Protein 2I9F (pdb70)

Structure (mmCIF, N/CA/C/O backbone):
data_2I9F
#
_entry.id   2I9F
#
_cell.length_a   68.230
_cell.length_b   73.230
_cell.length_c   138.960
_cell.angle_alpha   90.00
_cell.angle_beta   90.00
_cell.angle_gamma   90.00
#
_symmetry.space_group_name_H-M   'C 2 2 21'
#
loop_
_entity.id
_entity.type
_entity.pdbx_description
1 polymer Nucleocapsid
2 non-polymer GLYCEROL
3 non-polymer 'CHLORIDE ION'
4 non-polymer 2,3-DIHYDROXY-1,4-DITHIOBUTANE
5 non-polymer 'SODIUM ION'
6 water water
#
loop_
_atom_site.group_PDB
_atom_site.id
_atom_site.type_symbol
_atom_site.label_atom_id
_atom_site.label_alt_id
_atom_site.label_comp_id
_atom_site.label_asym_id
_atom_site.label_entity_id
_atom_site.label_seq_id
_atom_site.pdbx_PDB_ins_code
_atom_site.Cartn_x
_atom_site.Cartn_y
_atom_site.Cartn_z
_atom_site.occupancy
_atom_site.B_iso_or_equiv
_atom_site.auth_seq_id
_atom_site.auth_comp_id
_atom_site.auth_asym_id
_atom_site.auth_atom_id
_atom_site.pdbx_PDB_model_num
ATOM 1 N N . HIS A 1 6 ? 48.244 41.029 2.337 1.00 39.49 6 HIS A N 1
ATOM 2 C CA . HIS A 1 6 ? 47.431 42.305 2.347 1.00 38.16 6 HIS A CA 1
ATOM 3 C C . HIS A 1 6 ? 45.908 42.029 2.360 1.00 35.46 6 HIS A C 1
ATOM 4 O O . HIS A 1 6 ? 45.129 42.552 1.542 1.00 36.01 6 HIS A O 1
ATOM 11 N N . HIS A 1 7 ? 45.495 41.258 3.354 1.00 31.78 7 HIS A N 1
ATOM 12 C CA . HIS A 1 7 ? 44.119 40.814 3.498 1.00 29.14 7 HIS A CA 1
ATOM 13 C C . HIS A 1 7 ? 43.178 41.925 3.880 1.00 27.31 7 HIS A C 1
ATOM 14 O O . HIS A 1 7 ? 43.539 42.862 4.623 1.00 27.40 7 HIS A O 1
ATOM 21 N N . HIS A 1 8 ? 41.959 41.821 3.368 1.00 24.49 8 HIS A N 1
ATOM 22 C CA . HIS A 1 8 ? 40.893 42.718 3.770 1.00 22.12 8 HIS A CA 1
ATOM 23 C C . HIS A 1 8 ? 40.656 42.679 5.296 1.00 22.04 8 HIS A C 1
ATOM 24 O O . HIS A 1 8 ? 40.717 41.598 5.921 1.00 20.30 8 HIS A O 1
ATOM 31 N N . GLU A 1 9 ? 40.380 43.848 5.881 1.00 22.45 50 GLU A N 1
ATOM 32 C CA . GLU A 1 9 ? 40.114 43.967 7.308 1.00 23.32 50 GLU A CA 1
ATOM 33 C C . GLU A 1 9 ? 38.751 44.558 7.470 1.00 22.26 50 GLU A C 1
ATOM 34 O O . GLU A 1 9 ? 38.596 45.775 7.402 1.00 21.40 50 GLU A O 1
ATOM 40 N N . PRO A 1 10 ? 37.711 43.700 7.657 1.00 21.01 51 PRO A N 1
ATOM 41 C CA . PRO A 1 10 ? 36.346 44.182 7.709 1.00 18.00 51 PRO A CA 1
ATOM 42 C C . PRO A 1 10 ? 35.984 44.818 9.034 1.00 17.97 51 PRO A C 1
ATOM 43 O O . PRO A 1 10 ? 36.557 44.495 10.070 1.00 17.59 51 PRO A O 1
ATOM 47 N N . GLY A 1 11 ? 34.962 45.651 8.999 1.00 15.14 52 GLY A N 1
ATOM 48 C CA . GLY A 1 11 ? 34.540 46.339 10.165 1.00 17.45 52 GLY A CA 1
ATOM 49 C C . GLY A 1 11 ? 33.483 45.629 10.920 1.00 17.28 52 GLY A C 1
ATOM 50 O O . GLY A 1 11 ? 32.605 46.275 11.486 1.00 21.09 52 GLY A O 1
ATOM 51 N N . ASP A 1 12 ? 33.513 44.302 10.939 1.00 17.96 53 ASP A N 1
ATOM 52 C CA . ASP A 1 12 ? 32.503 43.559 11.697 1.00 16.35 53 ASP A CA 1
ATOM 53 C C . ASP A 1 12 ? 33.146 43.216 13.047 1.00 16.88 53 ASP A C 1
ATOM 54 O O . ASP A 1 12 ? 34.088 43.900 13.485 1.00 15.91 53 ASP A O 1
ATOM 59 N N . LEU A 1 13 ? 32.679 42.178 13.725 1.00 16.19 54 LEU A N 1
ATOM 60 C CA . LEU A 1 13 ? 33.309 41.874 15.019 1.00 16.27 54 LEU A CA 1
ATOM 61 C C . LEU A 1 13 ? 34.802 41.573 14.974 1.00 15.68 54 LEU A C 1
ATOM 62 O O . LEU A 1 13 ? 35.497 41.736 15.964 1.00 15.93 54 LEU A O 1
ATOM 67 N N . ARG A 1 14 ? 35.313 41.156 13.818 1.00 14.97 55 ARG A N 1
ATOM 68 C CA . ARG A 1 14 ? 36.744 40.891 13.720 1.00 15.92 55 ARG A CA 1
ATOM 69 C C . ARG A 1 14 ? 37.556 42.165 13.941 1.00 16.77 55 ARG A C 1
ATOM 70 O O . ARG A 1 14 ? 38.718 42.088 14.347 1.00 17.49 55 ARG A O 1
ATOM 78 N N . HIS A 1 15 ? 36.921 43.310 13.689 1.00 16.68 56 HIS A N 1
ATOM 79 C CA . HIS A 1 15 ? 37.491 44.630 13.980 1.00 17.90 56 HIS A CA 1
ATOM 80 C C . HIS A 1 15 ? 37.897 44.869 15.466 1.00 20.04 56 HIS A C 1
ATOM 81 O O . HIS A 1 15 ? 38.716 45.744 15.775 1.00 20.34 56 HIS A O 1
ATOM 88 N N . ASP A 1 16 ? 37.291 44.120 16.388 1.00 20.76 57 ASP A N 1
ATOM 89 C CA . ASP A 1 16 ? 37.525 44.321 17.795 1.00 21.21 57 ASP A CA 1
ATOM 90 C C . ASP A 1 16 ? 38.476 43.267 18.364 1.00 22.10 57 ASP A C 1
ATOM 91 O O . ASP A 1 16 ? 38.710 43.267 19.566 1.00 23.31 57 ASP A O 1
ATOM 96 N N . LEU A 1 17 ? 39.003 42.350 17.541 1.00 21.94 58 LEU A N 1
ATOM 97 C CA . LEU A 1 17 ? 39.661 41.122 18.059 1.00 23.49 58 LEU A CA 1
ATOM 98 C C . LEU A 1 17 ? 41.082 41.054 17.646 1.00 23.48 58 LEU A C 1
ATOM 99 O O . LEU A 1 17 ? 41.416 41.528 16.580 1.00 24.17 58 LEU A O 1
ATOM 104 N N . ASN A 1 18 ? 41.931 40.460 18.466 1.00 23.65 59 ASN A N 1
ATOM 105 C CA . ASN A 1 18 ? 43.341 40.390 18.091 1.00 24.16 59 ASN A CA 1
ATOM 106 C C . ASN A 1 18 ? 43.664 39.179 17.210 1.00 23.43 59 ASN A C 1
ATOM 107 O O . ASN A 1 18 ? 42.776 38.381 16.920 1.00 23.13 59 ASN A O 1
ATOM 112 N N . GLN A 1 19 ? 44.911 39.020 16.782 1.00 21.58 60 GLN A N 1
ATOM 113 C CA . GLN A 1 19 ? 45.218 37.911 15.863 1.00 22.37 60 GLN A CA 1
ATOM 114 C C . GLN A 1 19 ? 44.932 36.521 16.453 1.00 21.86 60 GLN A C 1
ATOM 115 O O . GLN A 1 19 ? 44.418 35.629 15.765 1.00 22.13 60 GLN A O 1
ATOM 121 N N . GLN A 1 20 ? 45.295 36.358 17.719 1.00 20.83 61 GLN A N 1
ATOM 122 C CA . GLN A 1 20 ? 45.117 35.106 18.413 1.00 21.09 61 GLN A CA 1
ATOM 123 C C . GLN A 1 20 ? 43.651 34.796 18.543 1.00 18.69 61 GLN A C 1
ATOM 124 O O . GLN A 1 20 ? 43.248 33.661 18.363 1.00 19.55 61 GLN A O 1
ATOM 130 N N . GLU A 1 21 ? 42.855 35.809 18.881 1.00 17.52 62 GLU A N 1
ATOM 131 C CA . GLU A 1 21 ? 41.410 35.653 19.019 1.00 16.57 62 GLU A CA 1
ATOM 132 C C . GLU A 1 21 ? 40.802 35.271 17.670 1.00 15.68 62 GLU A C 1
ATOM 133 O O . GLU A 1 21 ? 40.003 34.341 17.587 1.00 14.73 62 GLU A O 1
ATOM 139 N N . ARG A 1 22 ? 41.179 35.997 16.626 1.00 14.59 63 ARG A N 1
ATOM 140 C CA . ARG A 1 22 ? 40.750 35.643 15.259 1.00 15.53 63 ARG A CA 1
ATOM 141 C C . ARG A 1 22 ? 41.120 34.230 14.879 1.00 15.07 63 ARG A C 1
ATOM 142 O O . ARG A 1 22 ? 40.250 33.543 14.400 1.00 16.39 63 ARG A O 1
ATOM 150 N N . ALA A 1 23 ? 42.403 33.818 15.047 1.00 15.12 64 ALA A N 1
ATOM 151 C CA . ALA A 1 23 ? 42.847 32.435 14.752 1.00 14.47 64 ALA A CA 1
ATOM 152 C C . ALA A 1 23 ? 41.999 31.386 15.531 1.00 14.89 64 ALA A C 1
ATOM 153 O O . ALA A 1 23 ? 41.557 30.380 14.953 1.00 14.61 64 ALA A O 1
ATOM 155 N N . THR A 1 24 ? 41.740 31.629 16.825 1.00 14.46 65 THR A N 1
ATOM 156 C CA . THR A 1 24 ? 40.853 30.720 17.637 1.00 14.29 65 THR A CA 1
ATOM 157 C C . THR A 1 24 ? 39.449 30.596 17.026 1.00 14.21 65 THR A C 1
ATOM 158 O O . THR A 1 24 ? 38.901 29.494 16.885 1.00 15.56 65 THR A O 1
ATOM 162 N N . LEU A 1 25 ? 38.840 31.723 16.708 1.00 13.23 66 LEU A N 1
ATOM 163 C CA . LEU A 1 25 ? 37.526 31.664 16.060 1.00 13.76 66 LEU A CA 1
ATOM 164 C C . LEU A 1 25 ? 37.539 30.968 14.694 1.00 13.55 66 LEU A C 1
ATOM 165 O O . LEU A 1 25 ? 36.595 30.259 14.356 1.00 13.12 66 LEU A O 1
ATOM 170 N N . SER A 1 26 ? 38.578 31.193 13.880 1.00 14.12 67 SER A N 1
ATOM 171 C CA . SER A 1 26 ? 38.654 30.502 12.583 1.00 13.76 67 SER A CA 1
ATOM 172 C C . SER A 1 26 ? 38.698 28.994 12.789 1.00 14.23 67 SER A C 1
ATOM 173 O O . SER A 1 26 ? 38.108 28.242 12.025 1.00 11.85 67 SER A O 1
ATOM 176 N N . SER A 1 27 ? 39.428 28.569 13.823 1.00 14.17 68 SER A N 1
ATOM 177 C CA . SER A 1 27 ? 39.408 27.179 14.283 1.00 16.70 68 SER A CA 1
ATOM 178 C C . SER A 1 27 ? 38.073 26.677 14.742 1.00 14.04 68 SER A C 1
ATOM 179 O O . SER A 1 27 ? 37.749 25.575 14.442 1.00 14.46 68 SER A O 1
ATOM 182 N N . ASN A 1 28 ? 37.309 27.480 15.468 1.00 13.79 69 ASN A N 1
ATOM 183 C CA . ASN A 1 28 ? 35.977 27.055 15.827 1.00 13.15 69 ASN A CA 1
ATOM 184 C C . ASN A 1 28 ? 35.143 26.793 14.544 1.00 14.11 69 ASN A C 1
ATOM 185 O O . ASN A 1 28 ? 34.549 25.721 14.401 1.00 13.88 69 ASN A O 1
ATOM 190 N N . VAL A 1 29 ? 35.151 27.770 13.620 1.00 13.31 70 VAL A N 1
ATOM 191 C CA . VAL A 1 29 ? 34.432 27.657 12.367 1.00 14.20 70 VAL A CA 1
ATOM 192 C C . VAL A 1 29 ? 34.825 26.450 11.563 1.00 14.19 70 VAL A C 1
ATOM 193 O O . VAL A 1 29 ? 33.951 25.738 11.081 1.00 16.13 70 VAL A O 1
ATOM 197 N N . GLN A 1 30 ? 36.127 26.222 11.401 1.00 14.75 71 GLN A N 1
ATOM 198 C CA . GLN A 1 30 ? 36.584 25.021 10.700 1.00 14.79 71 GLN A CA 1
ATOM 199 C C . GLN A 1 30 ? 36.087 23.707 11.351 1.00 15.72 71 GLN A C 1
ATOM 200 O O . GLN A 1 30 ? 35.587 22.783 10.672 1.00 15.54 71 GLN A O 1
ATOM 206 N N . ARG A 1 31 ? 36.232 23.610 12.672 1.00 16.28 72 ARG A N 1
ATOM 207 C CA . ARG A 1 31 ? 35.857 22.387 13.355 1.00 15.61 72 ARG A CA 1
ATOM 208 C C . ARG A 1 31 ? 34.345 22.167 13.317 1.00 14.85 72 ARG A C 1
ATOM 209 O O . ARG A 1 31 ? 33.875 20.998 13.149 1.00 13.62 72 ARG A O 1
ATOM 217 N N . PHE A 1 32 ? 33.595 23.252 13.539 1.00 14.44 73 PHE A N 1
ATOM 218 C CA . PHE A 1 32 ? 32.110 23.208 13.475 1.00 15.26 73 PHE A CA 1
ATOM 219 C C . PHE A 1 32 ? 31.669 22.688 12.116 1.00 15.04 73 PHE A C 1
ATOM 220 O O . PHE A 1 32 ? 30.697 21.954 12.027 1.00 16.92 73 PHE A O 1
ATOM 228 N N . PHE A 1 33 ? 32.351 23.086 11.050 1.00 14.79 74 PHE A N 1
ATOM 229 C CA . PHE A 1 33 ? 31.997 22.643 9.711 1.00 14.29 74 PHE A CA 1
ATOM 230 C C . PHE A 1 33 ? 32.179 21.133 9.680 1.00 15.16 74 PHE A C 1
ATOM 231 O O . PHE A 1 33 ? 31.286 20.376 9.224 1.00 13.41 74 PHE A O 1
ATOM 247 N N . ILE A 1 35 ? 32.201 18.933 12.167 1.00 17.18 76 ILE A N 1
ATOM 248 C CA . ILE A 1 35 ? 31.442 18.162 13.132 1.00 15.83 76 ILE A CA 1
ATOM 249 C C . ILE A 1 35 ? 29.933 18.263 12.925 1.00 16.95 76 I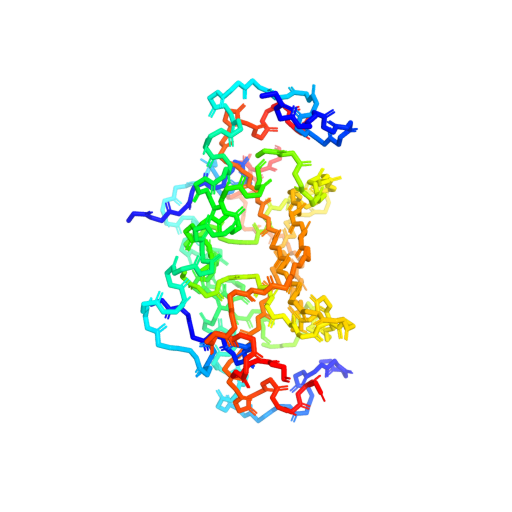LE A C 1
ATOM 250 O O . ILE A 1 35 ? 29.148 17.736 13.732 1.00 17.32 76 ILE A O 1
ATOM 255 N N . GLY A 1 36 ? 29.543 18.897 11.812 1.00 16.64 77 GLY A N 1
ATOM 256 C CA . GLY A 1 36 ? 28.155 18.932 11.321 1.00 14.94 77 GLY A CA 1
ATOM 257 C C . GLY A 1 36 ? 27.292 20.056 11.865 1.00 14.59 77 GLY A C 1
ATOM 258 O O . GLY A 1 36 ? 26.072 19.993 11.769 1.00 15.18 77 GLY A O 1
ATOM 259 N N . HIS A 1 37 ? 27.907 21.099 12.426 1.00 13.54 78 HIS A N 1
ATOM 260 C CA . HIS A 1 37 ? 27.161 22.225 13.028 1.00 14.13 78 HIS A CA 1
ATOM 261 C C . HIS A 1 37 ? 27.040 23.312 11.940 1.00 12.70 78 HIS A C 1
ATOM 262 O O . HIS A 1 37 ? 27.845 23.326 10.986 1.00 14.02 78 HIS A O 1
ATOM 269 N N . GLY A 1 38 ? 26.085 24.210 12.088 1.00 11.69 79 GLY A N 1
ATOM 270 C CA . GLY A 1 38 ? 25.849 25.291 11.132 1.00 12.42 79 GLY A CA 1
ATOM 271 C C . GLY A 1 38 ? 25.023 24.774 9.941 1.00 13.56 79 GLY A C 1
ATOM 272 O O . GLY A 1 38 ? 24.516 23.600 9.904 1.00 12.47 79 GLY A O 1
ATOM 273 N N . SER A 1 39 ? 24.914 25.610 8.934 1.00 12.85 80 SER A N 1
ATOM 274 C CA . SER A 1 39 ? 24.067 25.271 7.796 1.00 13.83 80 SER A CA 1
ATOM 275 C C . SER A 1 39 ? 24.848 25.542 6.521 1.00 14.12 80 SER A C 1
ATOM 276 O O . SER A 1 39 ? 25.347 26.660 6.361 1.00 12.27 80 SER A O 1
ATOM 279 N N . LEU A 1 40 ? 24.946 24.522 5.642 1.00 14.03 81 LEU A N 1
ATOM 280 C CA . LEU A 1 40 ? 25.621 24.667 4.334 1.00 14.46 81 LEU A CA 1
ATOM 281 C C . LEU A 1 40 ? 24.566 24.520 3.230 1.00 14.42 81 LEU A C 1
ATOM 282 O O . LEU A 1 40 ? 24.002 23.475 3.021 1.00 15.29 81 LEU A O 1
ATOM 287 N N . THR A 1 41 ? 24.257 25.629 2.590 1.00 16.43 82 THR A N 1
ATOM 288 C CA . THR A 1 41 ? 23.241 25.638 1.544 1.00 17.24 82 THR A CA 1
ATOM 289 C C . THR A 1 41 ? 23.793 26.186 0.231 1.00 18.58 82 THR A C 1
ATOM 290 O O . THR A 1 41 ? 24.830 26.870 0.184 1.00 16.11 82 THR A O 1
ATOM 294 N N . ALA A 1 42 ? 23.013 25.929 -0.823 1.00 21.08 83 ALA A N 1
ATOM 295 C CA . ALA A 1 42 ? 23.337 26.287 -2.191 1.00 24.82 83 ALA A CA 1
ATOM 296 C C . ALA A 1 42 ? 22.627 27.580 -2.437 1.00 27.62 83 ALA A C 1
ATOM 297 O O . ALA A 1 42 ? 21.404 27.632 -2.399 1.00 28.11 83 ALA A O 1
ATOM 299 N N . ASP A 1 43 ? 23.376 28.643 -2.684 1.00 30.77 84 ASP A N 1
ATOM 300 C CA . ASP A 1 43 ? 22.759 29.951 -2.552 1.00 34.04 84 ASP A CA 1
ATOM 301 C C . ASP A 1 43 ? 22.262 30.450 -3.896 1.00 34.58 84 ASP A C 1
ATOM 302 O O . ASP A 1 43 ? 21.373 29.840 -4.490 1.00 35.19 84 ASP A O 1
ATOM 307 N N . ALA A 1 44 ? 22.829 31.537 -4.394 1.00 35.74 85 ALA A N 1
ATOM 308 C CA . ALA A 1 44 ? 22.417 31.980 -5.717 1.00 36.25 85 ALA A CA 1
ATOM 309 C C . ALA A 1 44 ? 23.364 31.421 -6.779 1.00 35.81 85 ALA A C 1
ATOM 310 O O . ALA A 1 44 ? 22.931 30.632 -7.641 1.00 36.52 85 ALA A O 1
ATOM 312 N N . GLY A 1 45 ? 24.639 31.814 -6.707 1.00 34.50 86 GLY A N 1
ATOM 313 C CA . GLY A 1 45 ? 25.667 31.241 -7.582 1.00 32.70 86 GLY A CA 1
ATOM 314 C C . GLY A 1 45 ? 26.474 30.118 -6.921 1.00 31.62 86 GLY A C 1
ATOM 315 O O . GLY A 1 45 ? 27.079 29.258 -7.626 1.00 32.75 86 GLY A O 1
ATOM 316 N N . GLY A 1 46 ? 26.481 30.093 -5.587 1.00 28.39 87 GLY A N 1
ATOM 317 C CA . GLY A 1 46 ? 27.364 29.165 -4.875 1.00 25.79 87 GLY A CA 1
ATOM 318 C C . GLY A 1 46 ? 26.878 28.581 -3.559 1.00 22.75 87 GLY A C 1
ATOM 319 O O . GLY A 1 46 ? 25.743 28.157 -3.459 1.00 22.01 87 GLY A O 1
ATOM 320 N N . LEU A 1 47 ? 27.786 28.533 -2.588 1.00 19.13 88 LEU A N 1
ATOM 321 C CA . LEU A 1 47 ? 27.527 27.959 -1.301 1.00 16.87 88 LEU A CA 1
ATOM 322 C C . LEU A 1 47 ? 27.384 29.110 -0.297 1.00 15.66 88 LEU A C 1
ATOM 323 O O . LEU A 1 47 ? 27.967 30.159 -0.492 1.00 14.59 88 LEU A O 1
ATOM 328 N N . THR A 1 48 ? 26.563 28.917 0.725 1.00 13.08 89 THR A N 1
ATOM 329 C CA . THR A 1 48 ? 26.664 29.753 1.900 1.00 13.68 89 THR A CA 1
ATOM 330 C C . THR A 1 48 ? 26.783 28.852 3.083 1.00 13.42 89 THR A C 1
ATOM 331 O O . THR A 1 48 ? 26.009 27.884 3.212 1.00 12.99 89 THR A O 1
ATOM 335 N N . TYR A 1 49 ? 27.777 29.160 3.911 1.00 11.56 90 TYR A N 1
ATOM 336 C CA . TYR A 1 49 ? 27.906 28.525 5.214 1.00 11.75 90 TYR A CA 1
ATOM 337 C C . TYR A 1 49 ? 27.621 29.527 6.347 1.00 11.70 90 TYR A C 1
ATOM 338 O O . TYR A 1 49 ? 28.163 30.638 6.387 1.00 9.32 90 TYR A O 1
ATOM 347 N N . THR A 1 50 ? 26.779 29.122 7.279 1.00 11.03 91 THR A N 1
ATOM 348 C CA . THR A 1 50 ? 26.498 29.984 8.410 1.00 13.89 91 THR A CA 1
ATOM 349 C C . THR A 1 50 ? 26.529 29.163 9.693 1.00 12.92 91 THR A C 1
ATOM 350 O O . THR A 1 50 ? 26.106 27.981 9.724 1.00 9.95 91 THR A O 1
ATOM 354 N N . VAL A 1 51 ? 27.128 29.727 10.717 1.00 12.49 92 VAL A N 1
ATOM 355 C CA . VAL A 1 51 ? 27.190 28.974 11.995 1.00 12.75 92 VAL A CA 1
ATOM 356 C C . VAL A 1 51 ? 27.146 29.943 13.148 1.00 12.63 92 VAL A C 1
ATOM 357 O O . VAL A 1 51 ? 27.669 31.051 13.037 1.00 12.23 92 VAL A O 1
ATOM 361 N N . SER A 1 52 ? 26.479 29.550 14.238 1.00 12.57 93 SER A N 1
ATOM 362 C CA . SER A 1 52 ? 26.353 30.416 15.424 1.00 13.40 93 SER A CA 1
ATOM 363 C C . SER A 1 52 ? 26.947 29.687 16.625 1.00 13.55 93 SER A C 1
ATOM 364 O O . SER A 1 52 ? 26.859 28.487 16.711 1.00 13.03 93 SER A O 1
ATOM 367 N N . TRP A 1 53 ? 27.580 30.433 17.526 1.00 12.25 94 TRP A N 1
ATOM 368 C CA . TRP A 1 53 ? 28.171 29.845 18.712 1.00 10.75 94 TRP A CA 1
ATOM 369 C C . TRP A 1 53 ? 28.540 30.922 19.687 1.00 9.94 94 TRP A C 1
ATOM 370 O O . TRP A 1 53 ? 28.605 32.058 19.329 1.00 9.78 94 TRP A O 1
ATOM 381 N N . VAL A 1 54 ? 28.696 30.512 20.940 1.00 10.12 95 VAL A N 1
ATOM 382 C CA . VAL A 1 54 ? 29.277 31.292 22.013 1.00 9.53 95 VAL A CA 1
ATOM 383 C C . VAL A 1 54 ? 30.722 30.924 22.107 1.00 10.26 95 VAL A C 1
ATOM 384 O O . VAL A 1 54 ? 31.053 29.771 22.375 1.00 9.46 95 VAL A O 1
ATOM 388 N N . PRO A 1 55 ? 31.616 31.928 21.898 1.00 10.65 96 PRO A N 1
ATOM 389 C CA . PRO A 1 55 ? 33.010 31.611 21.929 1.00 11.04 96 PRO A CA 1
ATOM 390 C C . PRO A 1 55 ? 33.492 31.317 23.352 1.00 11.91 96 PRO A C 1
ATOM 391 O O . PRO A 1 55 ? 32.773 31.572 24.344 1.00 12.34 96 PRO A O 1
ATOM 395 N N . THR A 1 56 ? 34.658 30.706 23.440 1.00 12.81 97 THR A N 1
ATOM 396 C CA . THR A 1 56 ? 35.308 30.426 24.745 1.00 15.46 97 THR A CA 1
ATOM 397 C C . THR A 1 56 ? 35.409 31.688 25.639 1.00 15.79 97 THR A C 1
ATOM 398 O O . THR A 1 56 ? 35.385 32.844 25.140 1.00 14.54 97 THR A O 1
ATOM 402 N N . LYS A 1 57 ? 35.476 31.484 26.946 1.00 15.66 98 LYS A N 1
ATOM 403 C CA . LYS A 1 57 ? 35.372 32.607 27.909 1.00 16.81 98 LYS A CA 1
ATOM 404 C C . LYS A 1 57 ? 36.171 33.905 27.616 1.00 17.63 98 LYS A C 1
ATOM 405 O O . LYS A 1 57 ? 35.591 34.998 27.685 1.00 17.45 98 LYS A O 1
ATOM 411 N N . GLN A 1 58 ? 37.469 33.778 27.327 1.00 18.63 99 GLN A N 1
ATOM 412 C CA . GLN A 1 58 ? 38.388 34.924 27.091 1.00 22.01 99 GLN A CA 1
ATOM 413 C C . GLN A 1 58 ? 37.874 35.837 25.989 1.00 22.32 99 GLN A C 1
ATOM 414 O O . GLN A 1 58 ? 37.953 37.060 26.093 1.00 21.65 99 GLN A O 1
ATOM 420 N N . ILE A 1 59 ? 37.342 35.215 24.940 1.00 22.25 100 ILE A N 1
ATOM 421 C CA . ILE A 1 59 ? 36.777 35.941 23.782 1.00 23.44 100 ILE A CA 1
ATOM 422 C C . ILE A 1 59 ? 35.357 36.429 24.073 1.00 24.52 100 ILE A C 1
ATOM 423 O O . ILE A 1 59 ? 35.007 37.563 23.739 1.00 22.72 100 ILE A O 1
ATOM 428 N N . GLN A 1 60 ? 34.542 35.557 24.678 1.00 25.72 101 GLN A N 1
ATOM 429 C CA . GLN A 1 60 ? 33.235 35.954 25.174 1.00 27.57 101 GLN A CA 1
ATOM 430 C C . GLN A 1 60 ? 33.238 37.260 26.021 1.00 29.48 101 GLN A C 1
ATOM 431 O O . GLN A 1 60 ? 32.433 38.170 25.754 1.00 29.41 101 GLN A O 1
ATOM 437 N N . ARG A 1 61 ? 34.110 37.338 27.030 1.00 31.47 102 ARG A N 1
ATOM 438 C CA . ARG A 1 61 ? 34.396 38.596 27.764 1.00 34.13 102 ARG A CA 1
ATOM 439 C C . ARG A 1 61 ? 34.509 39.843 26.862 1.00 35.03 102 ARG A C 1
ATOM 440 O O . ARG A 1 61 ? 33.907 40.871 27.148 1.00 35.92 102 ARG A O 1
ATOM 448 N N . LYS A 1 62 ? 35.294 39.749 25.787 1.00 36.73 103 LYS A N 1
ATOM 449 C CA . LYS A 1 62 ? 35.433 40.831 24.784 1.00 38.74 103 LYS A CA 1
ATOM 450 C C . LYS A 1 62 ? 34.169 41.076 23.944 1.00 39.18 103 LYS A C 1
ATOM 451 O O . LYS A 1 62 ? 33.772 42.214 23.735 1.00 38.93 103 LYS A O 1
ATOM 457 N N . VAL A 1 63 ? 33.538 40.021 23.450 1.00 39.47 104 VAL A N 1
ATOM 458 C CA . VAL A 1 63 ? 32.368 40.210 22.575 1.00 40.62 104 VAL A CA 1
ATOM 459 C C . VAL A 1 63 ? 31.032 40.368 23.308 1.00 40.99 104 VAL A C 1
ATOM 460 O O . VAL A 1 63 ? 30.018 40.689 22.680 1.00 41.84 104 VAL A O 1
ATOM 464 N N . ALA A 1 64 ? 31.030 40.127 24.618 1.00 41.14 105 ALA A N 1
ATOM 465 C CA . ALA A 1 64 ? 29.838 40.309 25.453 1.00 41.25 105 ALA A CA 1
ATOM 466 C C . ALA A 1 64 ? 30.112 41.242 26.637 1.00 41.22 105 ALA A C 1
ATOM 467 O O . ALA A 1 64 ? 30.573 42.375 26.455 1.00 41.08 105 ALA A O 1
ATOM 469 N N . HIS B 1 7 ? 30.016 12.357 15.338 1.00 28.50 7 HIS B N 1
ATOM 470 C CA . HIS B 1 7 ? 29.679 13.779 14.984 1.00 28.49 7 HIS B CA 1
ATOM 471 C C . HIS B 1 7 ? 28.385 13.803 14.222 1.00 28.10 7 HIS B C 1
ATOM 472 O O . HIS B 1 7 ? 28.147 12.923 13.415 1.00 28.33 7 HIS B O 1
ATOM 479 N N . HIS B 1 8 ? 27.580 14.835 14.465 1.00 26.32 8 HIS B N 1
ATOM 480 C CA . HIS B 1 8 ? 26.328 15.056 13.766 1.00 24.94 8 HIS B CA 1
ATOM 481 C C . HIS B 1 8 ? 26.477 14.972 12.214 1.00 25.39 8 HIS B C 1
ATOM 482 O O . HIS B 1 8 ? 27.489 15.375 11.624 1.00 23.85 8 HIS B O 1
ATOM 489 N N . GLU B 1 9 ? 25.484 14.389 11.568 1.00 26.08 50 GLU B N 1
ATOM 490 C CA . GLU B 1 9 ? 25.469 14.242 10.105 1.00 27.09 50 GLU B CA 1
ATOM 491 C C . GLU B 1 9 ? 24.317 15.048 9.568 1.00 25.34 50 GLU B C 1
ATOM 492 O O . GLU B 1 9 ? 23.260 14.478 9.339 1.00 25.59 50 GLU B O 1
ATOM 498 N N . PRO B 1 10 ? 24.509 16.377 9.338 1.00 22.83 51 PRO B N 1
ATOM 499 C CA . PRO B 1 10 ? 23.412 17.167 8.841 1.00 22.40 51 PRO B CA 1
ATOM 500 C C . PRO B 1 10 ? 22.963 16.823 7.409 1.00 21.45 51 PRO B C 1
ATOM 501 O O . PRO B 1 10 ? 23.766 16.517 6.543 1.00 22.48 51 PRO B O 1
ATOM 505 N N . GLY B 1 11 ? 21.690 16.999 7.167 1.00 22.19 52 GLY B N 1
ATOM 506 C CA . GLY B 1 11 ? 21.070 16.752 5.851 1.00 23.93 52 GLY B CA 1
ATOM 507 C C . GLY B 1 11 ? 21.180 17.945 4.947 1.00 23.99 52 GLY B C 1
ATOM 508 O O . GLY B 1 11 ? 20.233 18.273 4.221 1.00 26.12 52 GLY B O 1
ATOM 509 N N . ASP B 1 12 ? 22.309 18.649 5.015 1.00 23.41 53 ASP B N 1
ATOM 510 C CA . ASP B 1 12 ? 22.504 19.756 4.078 1.00 22.01 53 ASP B CA 1
ATOM 511 C C . ASP B 1 12 ? 23.506 19.325 3.011 1.00 22.41 53 ASP B C 1
ATOM 512 O O . ASP B 1 12 ? 23.739 18.101 2.800 1.00 21.36 53 ASP B O 1
ATOM 517 N N . LEU B 1 13 ? 24.137 20.296 2.348 1.00 22.01 54 LEU B N 1
ATOM 518 C CA . LEU B 1 13 ? 25.015 19.946 1.256 1.00 22.59 54 LEU B CA 1
ATOM 519 C C . LEU B 1 13 ? 26.200 19.065 1.692 1.00 22.27 54 LEU B C 1
ATOM 520 O O . LEU B 1 13 ? 26.766 18.358 0.847 1.00 23.30 54 LEU B O 1
ATOM 525 N N . ARG B 1 14 ? 26.580 19.079 2.977 1.00 20.46 55 ARG B N 1
ATOM 526 C CA . ARG B 1 14 ? 27.632 18.161 3.411 1.00 20.25 55 ARG B CA 1
ATOM 527 C C . ARG B 1 14 ? 27.241 16.676 3.278 1.00 21.39 55 ARG B C 1
ATOM 528 O O . ARG B 1 14 ? 28.101 15.837 3.133 1.00 21.50 55 ARG B O 1
ATOM 536 N N . HIS B 1 15 ? 25.962 16.358 3.410 1.00 22.97 56 HIS B N 1
ATOM 537 C CA . HIS B 1 15 ? 25.460 14.978 3.191 1.00 23.78 56 HIS B CA 1
ATOM 538 C C . HIS B 1 15 ? 25.883 14.352 1.822 1.00 25.63 56 HIS B C 1
ATOM 539 O O . HIS B 1 15 ? 25.947 13.134 1.672 1.00 26.80 56 HIS B O 1
ATOM 546 N N . ASP B 1 16 ? 26.160 15.178 0.818 1.00 26.96 57 ASP B N 1
ATOM 547 C CA . ASP B 1 16 ? 26.509 14.679 -0.520 1.00 27.82 57 ASP B CA 1
ATOM 548 C C . ASP B 1 16 ? 28.016 14.681 -0.809 1.00 27.15 57 ASP B C 1
ATOM 549 O O . ASP B 1 16 ? 28.440 14.294 -1.896 1.00 26.75 57 ASP B O 1
ATOM 554 N N . LEU B 1 17 ? 28.818 15.075 0.182 1.00 25.71 58 LEU B N 1
ATOM 555 C CA . LEU B 1 17 ? 30.245 15.241 0.008 1.00 25.48 58 LEU B CA 1
ATOM 556 C C . LEU B 1 17 ? 31.014 14.247 0.819 1.00 26.40 58 LEU B C 1
ATOM 557 O O . LEU B 1 17 ? 30.586 13.878 1.921 1.00 27.34 58 LEU B O 1
ATOM 562 N N . ASN B 1 18 ? 32.127 13.765 0.254 1.00 26.53 59 ASN B N 1
ATOM 563 C CA . ASN B 1 18 ? 33.021 12.869 0.978 1.00 25.70 59 ASN B CA 1
ATOM 564 C C . ASN B 1 18 ? 33.931 13.673 1.916 1.00 24.94 59 ASN B C 1
ATOM 565 O O . ASN B 1 18 ? 33.893 14.895 1.920 1.00 23.81 59 ASN B O 1
ATOM 570 N N . GLN B 1 19 ? 34.705 12.973 2.739 1.00 24.54 60 GLN B N 1
ATOM 571 C CA . GLN B 1 19 ? 35.527 13.566 3.787 1.00 25.30 60 GLN B CA 1
ATOM 572 C C . GLN B 1 19 ? 36.529 14.552 3.252 1.00 24.78 60 GLN B C 1
ATOM 573 O O . GLN B 1 19 ? 36.785 15.579 3.878 1.00 24.33 60 GLN B O 1
ATOM 579 N N . GLN B 1 20 ? 37.129 14.211 2.115 1.00 24.10 61 GLN B N 1
ATOM 580 C CA . GLN B 1 20 ? 38.124 15.057 1.471 1.00 23.79 61 GLN B CA 1
ATOM 581 C C . GLN B 1 20 ? 37.461 16.376 1.036 1.00 22.59 61 GLN B C 1
ATOM 582 O O . GLN B 1 20 ? 37.975 17.478 1.286 1.00 22.53 61 GLN B O 1
ATOM 588 N N . GLU B 1 21 ? 36.302 16.244 0.397 1.00 21.11 62 GLU B N 1
ATOM 589 C CA . GLU B 1 21 ? 35.506 17.379 -0.055 1.00 19.21 62 GLU B CA 1
ATOM 590 C C . GLU B 1 21 ? 35.006 18.264 1.104 1.00 19.21 62 GLU B C 1
ATOM 591 O O . GLU B 1 21 ? 35.186 19.485 1.080 1.00 18.97 62 GLU B O 1
ATOM 597 N N . ARG B 1 22 ? 34.356 17.660 2.086 1.00 18.39 63 ARG B N 1
ATOM 598 C CA . ARG B 1 22 ? 34.058 18.356 3.338 1.00 18.92 63 ARG B CA 1
ATOM 599 C C . ARG B 1 22 ? 35.331 19.015 3.962 1.00 18.84 63 ARG B C 1
ATOM 600 O O . ARG B 1 22 ? 35.290 20.186 4.345 1.00 17.57 63 ARG B O 1
ATOM 608 N N . ALA B 1 23 ? 36.461 18.300 4.022 1.00 18.64 64 ALA B N 1
ATOM 609 C CA . ALA B 1 23 ? 37.697 18.926 4.544 1.00 18.83 64 ALA B CA 1
ATOM 610 C C . ALA B 1 23 ? 38.230 20.142 3.677 1.00 18.07 64 ALA B C 1
ATOM 611 O O . ALA B 1 23 ? 38.668 21.174 4.219 1.00 18.87 64 ALA B O 1
ATOM 613 N N . THR B 1 24 ? 38.213 20.008 2.359 1.00 16.55 65 THR B N 1
ATOM 614 C CA . THR B 1 24 ? 38.436 21.163 1.451 1.00 16.52 65 THR B CA 1
ATOM 615 C C . THR B 1 24 ? 37.521 22.368 1.806 1.00 15.59 65 THR B C 1
ATOM 616 O O . THR B 1 24 ? 38.008 23.484 2.010 1.00 16.00 65 THR B O 1
ATOM 620 N N . LEU B 1 25 ? 36.216 22.132 1.887 1.00 14.21 66 LEU B N 1
ATOM 621 C CA . LEU B 1 25 ? 35.297 23.222 2.312 1.00 14.88 66 LEU B CA 1
ATOM 622 C C . LEU B 1 25 ? 35.509 23.798 3.713 1.00 13.67 66 LEU B C 1
ATOM 623 O O . LEU B 1 25 ? 35.373 25.009 3.893 1.00 14.62 66 LEU B O 1
ATOM 628 N N . SER B 1 26 ? 35.788 22.945 4.709 1.00 14.14 67 SER B N 1
ATOM 629 C CA . SER B 1 26 ? 36.163 23.437 6.060 1.00 14.51 67 SER B CA 1
ATOM 630 C C . SER B 1 26 ? 37.355 24.387 6.024 1.00 14.15 67 SER B C 1
ATOM 631 O O . SER B 1 26 ? 37.398 25.421 6.686 1.00 14.99 67 SER B O 1
ATOM 634 N N . SER B 1 27 ? 38.317 24.063 5.176 1.00 15.42 68 SER B N 1
ATOM 635 C CA . SER B 1 27 ? 39.511 24.858 4.987 1.00 15.52 68 SER B CA 1
ATOM 636 C C . SER B 1 27 ? 39.234 26.183 4.300 1.00 14.80 68 SER B C 1
ATOM 637 O O . SER B 1 27 ? 39.835 27.218 4.669 1.00 14.09 68 SER B O 1
ATOM 640 N N . ASN B 1 28 ? 38.329 26.147 3.311 1.00 13.33 69 ASN B N 1
ATOM 641 C CA . ASN B 1 28 ? 37.872 27.343 2.601 1.00 13.44 69 ASN B CA 1
ATOM 642 C C . ASN B 1 28 ? 37.302 28.302 3.659 1.00 13.32 69 ASN B C 1
ATOM 643 O O . ASN B 1 28 ? 37.706 29.453 3.736 1.00 14.58 69 ASN B O 1
ATOM 648 N N . VAL B 1 29 ? 36.398 27.813 4.493 1.00 10.97 70 VAL B N 1
ATOM 649 C CA . VAL B 1 29 ? 35.708 28.649 5.497 1.00 11.94 70 VAL B CA 1
ATOM 650 C C . VAL B 1 29 ? 36.734 29.248 6.472 1.00 11.78 70 VAL B C 1
ATOM 651 O O . VAL B 1 29 ? 36.595 30.381 6.925 1.00 10.54 70 VAL B O 1
ATOM 655 N N . GLN B 1 30 ? 37.752 28.462 6.833 1.00 10.26 71 GLN B N 1
ATOM 656 C CA . GLN B 1 30 ? 38.686 28.864 7.885 1.00 11.04 71 GLN B CA 1
ATOM 657 C C . GLN B 1 30 ? 39.568 29.980 7.305 1.00 11.68 71 GLN B C 1
ATOM 658 O O . GLN B 1 30 ? 39.908 30.949 7.994 1.00 12.60 71 GLN B O 1
ATOM 664 N N . ARG B 1 31 ? 39.936 29.795 6.051 1.00 10.81 72 ARG B N 1
ATOM 665 C CA . ARG B 1 31 ? 40.750 30.747 5.352 1.00 12.86 72 ARG B CA 1
ATOM 666 C C . ARG B 1 31 ? 39.977 32.045 5.155 1.00 11.51 72 ARG B C 1
ATOM 667 O O . ARG B 1 31 ? 40.493 33.123 5.450 1.00 12.71 72 ARG B O 1
ATOM 675 N N . PHE B 1 32 ? 38.753 31.939 4.645 1.00 11.57 73 PHE B N 1
ATOM 676 C CA . PHE B 1 32 ? 37.910 33.134 4.458 1.00 10.90 73 PHE B CA 1
ATOM 677 C C . PHE B 1 32 ? 37.773 33.919 5.743 1.00 11.27 73 PHE B C 1
ATOM 678 O O . PHE B 1 32 ? 37.770 35.137 5.742 1.00 10.12 73 PHE B O 1
ATOM 686 N N . PHE B 1 33 ? 37.584 33.209 6.837 1.00 11.27 74 PHE B N 1
ATOM 687 C CA . PHE B 1 33 ? 37.464 33.908 8.102 1.00 12.59 74 PHE B CA 1
ATOM 688 C C . PHE B 1 33 ? 38.741 34.687 8.368 1.00 12.69 74 PHE B C 1
ATOM 689 O O . PHE B 1 33 ? 38.649 35.830 8.801 1.00 10.97 74 PHE B O 1
ATOM 705 N N . I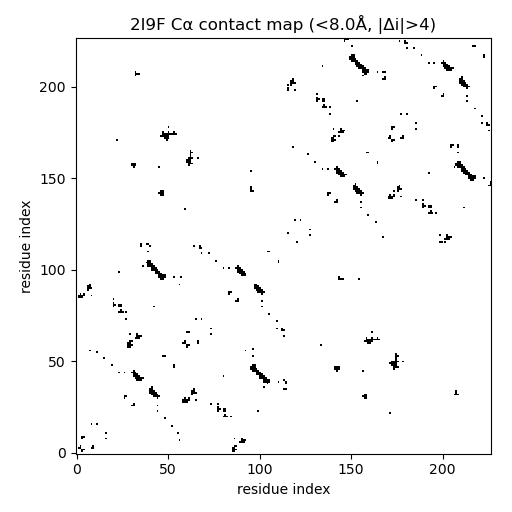LE B 1 35 ? 41.023 35.900 6.261 1.00 13.97 76 ILE B N 1
ATOM 706 C CA . ILE B 1 35 ? 41.400 36.926 5.273 1.00 12.78 76 ILE B CA 1
ATOM 707 C C . ILE B 1 35 ? 40.291 37.938 5.140 1.00 13.22 76 ILE B C 1
ATOM 708 O O . ILE B 1 35 ? 40.252 38.725 4.204 1.00 14.07 76 ILE B O 1
ATOM 713 N N . GLY B 1 36 ? 39.341 37.919 6.067 1.00 13.06 77 GLY B N 1
ATOM 714 C CA . GLY B 1 36 ? 38.450 39.096 6.135 1.00 10.14 77 GLY B CA 1
ATOM 715 C C . GLY B 1 36 ? 37.148 38.978 5.358 1.00 10.30 77 GLY B C 1
ATOM 716 O O . GLY B 1 36 ? 36.361 39.932 5.327 1.00 9.18 77 GLY B O 1
ATOM 717 N N . HIS B 1 37 ? 36.880 37.792 4.809 1.00 8.90 78 HIS B N 1
ATOM 718 C CA . HIS B 1 37 ? 35.642 37.522 4.056 1.00 10.52 78 HIS B CA 1
ATOM 719 C C . HIS B 1 37 ? 34.465 37.074 4.951 1.00 11.34 78 HIS B C 1
ATOM 720 O O . HIS B 1 37 ? 34.652 36.647 6.095 1.00 10.03 78 HIS B O 1
ATOM 733 N N . GLY B 1 38 ? 33.250 37.283 4.434 1.00 11.10 79 GLY B N 1
ATOM 734 C CA . GLY B 1 38 ? 32.045 36.941 5.149 1.00 11.78 79 GLY B CA 1
ATOM 735 C C . GLY B 1 38 ? 31.728 37.935 6.233 1.00 12.28 79 GLY B C 1
ATOM 736 O O . GLY B 1 38 ? 32.317 39.047 6.318 1.00 13.11 79 GLY B O 1
ATOM 737 N N . SER B 1 39 ? 30.812 37.545 7.077 1.00 12.28 80 SER B N 1
ATOM 738 C CA . SER B 1 39 ? 30.345 38.456 8.105 1.00 12.75 80 SER B CA 1
ATOM 739 C C . SER B 1 39 ? 30.327 37.770 9.460 1.00 13.05 80 SER B C 1
ATOM 740 O O . SER B 1 39 ? 29.675 36.747 9.638 1.00 13.41 80 SER B O 1
ATOM 743 N N . LEU B 1 40 ? 31.045 38.340 10.426 1.00 13.79 81 LEU B N 1
ATOM 744 C CA . LEU B 1 40 ? 31.013 37.863 11.817 1.00 14.47 81 LEU B CA 1
ATOM 745 C C . LEU B 1 40 ? 30.274 38.908 12.633 1.00 14.73 81 LEU B C 1
ATOM 746 O O . LEU B 1 40 ? 30.724 40.085 12.743 1.00 12.76 81 LEU B O 1
ATOM 751 N N . THR B 1 41 ? 29.145 38.498 13.192 1.00 14.72 82 THR B N 1
ATOM 752 C CA . THR B 1 41 ? 28.299 39.460 13.943 1.00 16.54 82 THR B CA 1
ATOM 753 C C . THR B 1 41 ? 28.020 38.856 15.322 1.00 17.54 82 THR B C 1
ATOM 754 O O . THR B 1 41 ? 28.231 37.674 15.550 1.00 15.08 82 THR B O 1
ATOM 758 N N . ALA B 1 42 ? 27.605 39.693 16.252 1.00 20.17 83 ALA B N 1
ATOM 759 C CA . ALA B 1 42 ? 27.266 39.191 17.562 1.00 23.57 83 ALA B CA 1
ATOM 760 C C . ALA B 1 42 ? 25.879 39.621 17.971 1.00 26.30 83 ALA B C 1
ATOM 761 O O . ALA B 1 42 ? 25.452 40.749 17.693 1.00 27.06 83 ALA B O 1
ATOM 763 N N . ASP B 1 43 ? 25.181 38.739 18.669 1.00 28.59 84 ASP B 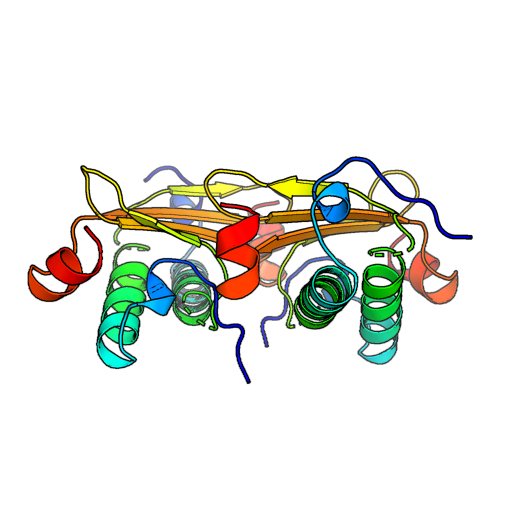N 1
ATOM 764 C CA . ASP B 1 43 ? 23.921 39.137 19.308 1.00 31.18 84 ASP B CA 1
ATOM 765 C C . ASP B 1 43 ? 23.856 38.757 20.819 1.00 31.15 84 ASP B C 1
ATOM 766 O O . ASP B 1 43 ? 24.886 38.418 21.449 1.00 30.71 84 ASP B O 1
ATOM 771 N N . ALA B 1 44 ? 22.646 38.830 21.385 1.00 31.40 85 ALA B N 1
ATOM 772 C CA . ALA B 1 44 ? 22.358 38.291 22.704 1.00 31.60 85 ALA B CA 1
ATOM 773 C C . ALA B 1 44 ? 22.919 36.865 22.802 1.00 32.08 85 ALA B C 1
ATOM 774 O O . ALA B 1 44 ? 23.735 36.575 23.698 1.00 32.40 85 ALA B O 1
ATOM 776 N N . GLY B 1 45 ? 22.533 36.005 21.850 1.00 31.63 86 GLY B N 1
ATOM 777 C CA . GLY B 1 45 ? 22.981 34.607 21.833 1.00 30.91 86 GLY B CA 1
ATOM 778 C C . GLY B 1 45 ? 24.500 34.444 21.921 1.00 30.35 86 GLY B C 1
ATOM 779 O O . GLY B 1 45 ? 25.004 33.841 22.909 1.00 33.04 86 GLY B O 1
ATOM 780 N N . GLY B 1 46 ? 25.227 34.974 20.922 1.00 27.39 87 GLY B N 1
ATOM 781 C CA . GLY B 1 46 ? 26.690 34.836 20.797 1.00 22.60 87 GLY B CA 1
ATOM 782 C C . GLY B 1 46 ? 27.113 35.352 19.415 1.00 20.31 87 GLY B C 1
ATOM 783 O O . GLY B 1 46 ? 26.672 36.420 18.988 1.00 20.25 87 GLY B O 1
ATOM 784 N N . LEU B 1 47 ? 27.941 34.599 18.700 1.00 16.93 88 LEU B N 1
ATOM 785 C CA . LEU B 1 47 ? 28.467 35.035 17.391 1.00 14.84 88 LEU B CA 1
ATOM 786 C C . LEU B 1 47 ? 27.751 34.276 16.272 1.00 13.43 88 LEU B C 1
ATOM 787 O O . LEU B 1 47 ? 27.236 33.208 16.485 1.00 10.80 88 LEU B O 1
ATOM 792 N N . THR B 1 48 ? 27.763 34.831 15.075 1.00 12.32 89 THR B N 1
ATOM 793 C CA . THR B 1 48 ? 27.314 34.104 13.901 1.00 10.61 89 THR B CA 1
ATOM 794 C C . THR B 1 48 ? 28.313 34.443 12.831 1.00 10.79 89 THR B C 1
ATOM 795 O O . THR B 1 48 ? 28.599 35.609 12.659 1.00 11.13 89 THR B O 1
ATOM 799 N N . TYR B 1 49 ? 28.857 33.448 12.136 1.00 9.56 90 TYR B N 1
ATOM 800 C CA . TYR B 1 49 ? 29.718 33.729 11.024 1.00 8.49 90 TYR B CA 1
ATOM 801 C C . TYR B 1 49 ? 28.975 33.234 9.799 1.00 9.01 90 TYR B C 1
ATOM 802 O O . TYR B 1 49 ? 28.426 32.170 9.824 1.00 5.40 90 TYR B O 1
ATOM 811 N N . THR B 1 50 ? 28.957 34.032 8.743 1.00 8.76 91 THR B N 1
ATOM 812 C CA . THR B 1 50 ? 28.331 33.630 7.479 1.00 10.59 91 THR B CA 1
ATOM 813 C C . THR B 1 50 ? 29.236 34.024 6.342 1.00 10.23 91 THR B C 1
ATOM 814 O O . THR B 1 50 ? 29.793 35.123 6.317 1.00 9.14 91 THR B O 1
ATOM 818 N N . VAL B 1 51 ? 29.414 33.113 5.404 1.00 9.73 92 VAL B N 1
ATOM 819 C CA . VAL B 1 51 ? 30.244 33.444 4.230 1.00 10.68 92 VAL B CA 1
ATOM 820 C C . VAL B 1 51 ? 29.684 32.718 3.016 1.00 10.72 92 VAL B C 1
ATOM 821 O O . VAL B 1 51 ? 29.182 31.632 3.151 1.00 8.68 92 VAL B O 1
ATOM 825 N N . SER B 1 52 ? 29.764 33.340 1.835 1.00 10.58 93 SER B N 1
ATOM 826 C CA . SER B 1 52 ? 29.322 32.687 0.611 1.00 9.87 93 SER B CA 1
ATOM 827 C C . SER B 1 52 ? 30.484 32.648 -0.376 1.00 10.73 93 SER B C 1
ATOM 828 O O . SER B 1 52 ? 31.344 33.517 -0.370 1.00 11.50 93 SER B O 1
ATOM 831 N N . TRP B 1 53 ? 30.494 31.639 -1.225 1.00 9.76 94 TRP B N 1
ATOM 832 C CA . TRP B 1 53 ? 31.569 31.446 -2.182 1.00 9.67 94 TRP B CA 1
ATOM 833 C C . TRP B 1 53 ? 31.194 30.389 -3.169 1.00 10.95 94 TRP B C 1
ATOM 834 O O . TRP B 1 53 ? 30.282 29.584 -2.909 1.00 12.21 94 TRP B O 1
ATOM 845 N N . VAL B 1 54 ? 31.921 30.375 -4.291 1.00 10.92 95 VAL B N 1
ATOM 846 C CA . VAL B 1 54 ? 31.815 29.292 -5.264 1.00 9.73 95 VAL B CA 1
ATOM 847 C C . VAL B 1 54 ? 33.016 28.377 -4.983 1.00 9.59 95 VAL B C 1
ATOM 848 O O . VAL B 1 54 ? 34.189 28.826 -5.078 1.00 8.39 95 VAL B O 1
ATOM 852 N N . PRO B 1 55 ? 32.737 27.080 -4.652 1.00 10.18 96 PRO B N 1
ATOM 853 C CA . PRO B 1 55 ? 33.844 26.213 -4.337 1.00 11.04 96 PRO B CA 1
ATOM 854 C C . PRO B 1 55 ? 34.561 25.722 -5.626 1.00 12.43 96 PRO B C 1
ATOM 855 O O . PRO B 1 55 ? 34.078 25.940 -6.742 1.00 12.39 96 PRO B O 1
ATOM 859 N N . THR B 1 56 ? 35.649 24.957 -5.457 1.00 14.78 97 THR B N 1
ATOM 860 C CA . THR B 1 56 ? 36.362 24.394 -6.601 1.00 15.95 97 THR B CA 1
ATOM 861 C C . THR B 1 56 ? 35.395 23.616 -7.509 1.00 15.70 97 THR B C 1
ATOM 862 O O . THR B 1 56 ? 34.409 23.102 -7.011 1.00 14.96 97 THR B O 1
ATOM 866 N N . LYS B 1 57 ? 35.698 23.514 -8.818 1.00 14.28 98 LYS B N 1
ATOM 867 C CA . LYS B 1 57 ? 34.737 22.914 -9.790 1.00 13.91 98 LYS B CA 1
ATOM 868 C C . LYS B 1 57 ? 34.258 21.505 -9.375 1.00 14.43 98 LYS B C 1
ATOM 869 O O . LYS B 1 57 ? 33.081 21.137 -9.486 1.00 14.65 98 LYS B O 1
ATOM 875 N N . GLN B 1 58 ? 35.172 20.726 -8.860 1.00 14.88 99 GLN B N 1
ATOM 876 C CA . GLN B 1 58 ? 34.841 19.352 -8.523 1.00 16.60 99 GLN B CA 1
ATOM 877 C C . GLN B 1 58 ? 33.671 19.392 -7.532 1.00 17.63 99 GLN B C 1
ATOM 878 O O . GLN B 1 58 ? 32.713 18.612 -7.616 1.00 17.67 99 GLN B O 1
ATOM 884 N N . ILE B 1 59 ? 33.729 20.326 -6.595 1.00 17.39 100 ILE B N 1
ATOM 885 C CA . ILE B 1 59 ? 32.673 20.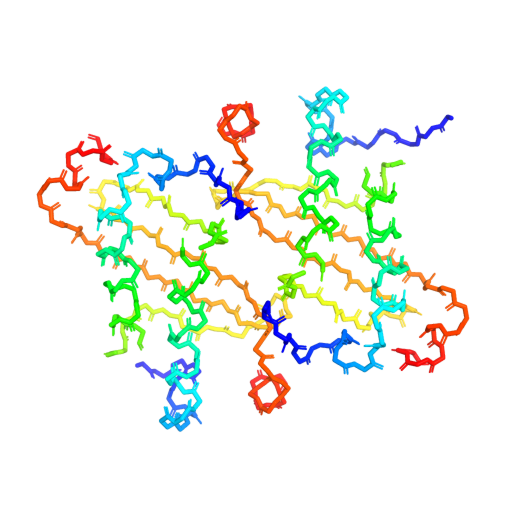398 -5.592 1.00 17.28 100 ILE B CA 1
ATOM 886 C C . ILE B 1 59 ? 31.481 21.136 -6.133 1.00 18.57 100 ILE B C 1
ATOM 887 O O . ILE B 1 59 ? 30.333 20.762 -5.863 1.00 19.28 100 ILE B O 1
ATOM 892 N N . GLN B 1 60 ? 31.747 22.192 -6.894 1.00 20.25 101 GLN B N 1
ATOM 893 C CA . GLN B 1 60 ? 30.678 23.004 -7.504 1.00 21.36 101 GLN B CA 1
ATOM 894 C C . GLN B 1 60 ? 29.706 22.155 -8.354 1.00 23.59 101 GLN B C 1
ATOM 895 O O . GLN B 1 60 ? 28.485 22.315 -8.273 1.00 23.13 101 GLN B O 1
ATOM 901 N N . ARG B 1 61 ? 30.247 21.197 -9.113 1.00 25.58 102 ARG B N 1
ATOM 902 C CA . ARG B 1 61 ? 29.433 20.291 -9.904 1.00 27.49 102 ARG B CA 1
ATOM 903 C C . ARG B 1 61 ? 28.506 19.443 -9.066 1.00 28.91 102 ARG B C 1
ATOM 904 O O . ARG B 1 61 ? 27.407 19.155 -9.493 1.00 30.05 102 ARG B O 1
ATOM 912 N N . LYS B 1 62 ? 28.976 19.030 -7.893 1.00 30.22 103 LYS B N 1
ATOM 913 C CA . LYS B 1 62 ? 28.219 18.239 -6.956 1.00 31.48 103 LYS B CA 1
ATOM 914 C C . LYS B 1 62 ? 27.149 19.033 -6.162 1.00 32.38 103 LYS B C 1
ATOM 915 O O . LYS B 1 62 ? 26.090 18.510 -5.878 1.00 33.22 103 LYS B O 1
ATOM 921 N N . VAL B 1 63 ? 27.418 20.293 -5.837 1.00 33.21 104 VAL B N 1
ATOM 922 C CA . VAL B 1 63 ? 26.520 21.080 -4.988 1.00 34.34 104 VAL B CA 1
ATOM 923 C C . VAL B 1 63 ? 25.754 22.146 -5.762 1.00 35.24 104 VAL B C 1
ATOM 924 O O . VAL B 1 63 ? 24.835 22.742 -5.218 1.00 36.04 104 VAL B O 1
ATOM 928 N N . ALA B 1 64 ? 26.166 22.394 -7.016 1.00 37.00 105 ALA B N 1
ATOM 929 C CA . ALA B 1 64 ? 25.478 23.326 -7.943 1.00 36.98 105 ALA B CA 1
ATOM 930 C C . ALA B 1 64 ? 25.072 22.633 -9.233 1.00 37.42 105 ALA B C 1
ATOM 931 O O . ALA B 1 64 ? 25.264 23.186 -10.324 1.00 38.02 105 ALA B O 1
ATOM 933 N N . PRO C 1 10 ? 3.010 21.831 21.125 1.00 35.68 51 PRO C N 1
ATOM 934 C CA . PRO C 1 10 ? 2.616 23.010 20.363 1.00 35.67 51 PRO C CA 1
ATOM 935 C C . PRO C 1 10 ? 2.294 22.680 18.925 1.00 35.14 51 PRO C C 1
ATOM 936 O O . PRO C 1 10 ? 2.568 21.568 18.466 1.00 35.64 51 PRO C O 1
ATOM 940 N N . GLY C 1 11 ? 1.728 23.665 18.226 1.00 35.13 52 GLY C N 1
ATOM 941 C CA . GLY C 1 11 ? 1.592 23.633 16.773 1.00 34.05 52 GLY C CA 1
ATOM 942 C C . GLY C 1 11 ? 2.836 24.178 16.077 1.00 33.54 52 GLY C C 1
ATOM 943 O O . GLY C 1 11 ? 2.737 24.865 15.049 1.00 33.63 52 GLY C O 1
ATOM 944 N N . ASP C 1 12 ? 4.009 23.887 16.649 1.00 32.27 53 ASP C N 1
ATOM 945 C CA . ASP C 1 12 ? 5.268 24.122 15.953 1.00 30.88 53 ASP C CA 1
ATOM 946 C C . ASP C 1 12 ? 5.652 22.845 15.186 1.00 30.25 53 ASP C C 1
ATOM 947 O O . ASP C 1 12 ? 4.782 22.025 14.961 1.00 28.83 53 ASP C O 1
ATOM 952 N N . LEU C 1 13 ? 6.918 22.684 14.782 1.00 29.43 54 LEU C N 1
ATOM 953 C CA . LEU C 1 13 ? 7.318 21.555 13.911 1.00 28.94 54 LEU C CA 1
ATOM 954 C C . LEU C 1 13 ? 7.148 20.162 14.504 1.00 28.54 54 LEU C C 1
ATOM 955 O O . LEU C 1 13 ? 7.045 19.180 13.767 1.00 27.86 54 LEU C O 1
ATOM 960 N N . ARG C 1 14 ? 7.115 20.070 15.826 1.00 27.82 55 ARG C N 1
ATOM 961 C CA . ARG C 1 14 ? 6.985 18.760 16.503 1.00 28.03 55 ARG C CA 1
ATOM 962 C C . ARG C 1 14 ? 5.613 18.124 16.351 1.00 28.10 55 ARG C C 1
ATOM 963 O O . ARG C 1 14 ? 5.479 16.913 16.430 1.00 28.16 55 ARG C O 1
ATOM 971 N N . HIS C 1 15 ? 4.613 18.977 16.165 1.00 28.56 56 HIS C N 1
ATOM 972 C CA . HIS C 1 15 ? 3.232 18.619 15.835 1.00 29.43 56 HIS C CA 1
ATOM 973 C C . HIS C 1 15 ? 3.186 17.603 14.659 1.00 28.84 56 HIS C C 1
ATOM 974 O O . HIS C 1 15 ? 2.452 16.584 14.682 1.00 29.70 56 HIS C O 1
ATOM 981 N N . ASP C 1 16 ? 4.008 17.867 13.643 1.00 27.78 57 ASP C N 1
ATOM 982 C CA . ASP C 1 16 ? 4.029 17.106 12.407 1.00 26.81 57 ASP C CA 1
ATOM 983 C C . ASP C 1 16 ? 5.104 16.024 12.306 1.00 25.72 57 ASP C C 1
ATOM 984 O O . ASP C 1 16 ? 5.154 15.250 11.338 1.00 24.84 57 ASP C O 1
ATOM 989 N N . LEU C 1 17 ? 5.924 15.921 13.332 1.00 23.98 58 LEU C N 1
ATOM 990 C CA . LEU C 1 17 ? 6.987 14.929 13.339 1.00 24.31 58 LEU C CA 1
ATOM 991 C C . LEU C 1 17 ? 6.537 13.702 14.158 1.00 24.80 58 LEU C C 1
ATOM 992 O O . LEU C 1 17 ? 5.817 13.835 15.170 1.00 24.97 58 LEU C O 1
ATOM 997 N N . ASN C 1 18 ? 6.931 12.508 13.711 1.00 24.79 59 ASN C N 1
ATOM 998 C CA . ASN C 1 18 ? 6.532 11.272 14.378 1.00 24.39 59 ASN C CA 1
ATOM 999 C C . ASN C 1 18 ? 7.460 11.032 15.564 1.00 24.80 59 ASN C C 1
ATOM 1000 O O . ASN C 1 18 ? 8.386 11.803 15.795 1.00 24.18 59 ASN C O 1
ATOM 1005 N N . GLN C 1 19 ? 7.203 9.988 16.329 1.00 23.49 60 GLN C N 1
ATOM 1006 C CA . GLN C 1 19 ? 7.982 9.746 17.548 1.00 23.79 60 GLN C CA 1
ATOM 1007 C C . GLN C 1 19 ? 9.496 9.464 17.333 1.00 23.53 60 GLN C C 1
ATOM 1008 O O . GLN C 1 19 ? 10.307 9.908 18.149 1.00 22.04 60 GLN C O 1
ATOM 1014 N N . GLN C 1 20 ? 9.867 8.727 16.280 1.00 22.48 61 GLN C N 1
ATOM 1015 C CA . GLN C 1 20 ? 11.277 8.462 16.041 1.00 23.47 61 GLN C CA 1
ATOM 1016 C C . GLN C 1 20 ? 12.041 9.759 15.729 1.00 23.15 61 GLN C C 1
ATOM 1017 O O . GLN C 1 20 ? 13.159 9.985 16.225 1.00 22.85 61 GLN C O 1
ATOM 1023 N N . GLU C 1 21 ? 11.407 10.609 14.923 1.00 23.09 62 GLU C N 1
ATOM 1024 C CA . GLU C 1 21 ? 11.942 11.877 14.499 1.00 21.86 62 GLU C CA 1
ATOM 1025 C C . GLU C 1 21 ? 12.120 12.798 15.684 1.00 21.63 62 GLU C C 1
ATOM 1026 O O . GLU C 1 21 ? 13.178 13.387 15.824 1.00 22.94 62 GLU C O 1
ATOM 1032 N N . ARG C 1 22 ? 11.096 12.942 16.513 1.00 21.81 63 ARG C N 1
ATOM 1033 C CA . ARG C 1 22 ? 11.142 13.839 17.676 1.00 21.13 63 ARG C CA 1
ATOM 1034 C C . ARG C 1 22 ? 12.149 13.371 18.717 1.00 21.45 63 ARG C C 1
ATOM 1035 O O . ARG C 1 22 ? 12.768 14.188 19.357 1.00 20.97 63 ARG C O 1
ATOM 1043 N N . ALA C 1 23 ? 12.271 12.055 18.907 1.00 21.43 64 ALA C N 1
ATOM 1044 C CA . ALA C 1 23 ? 13.282 11.494 19.756 1.00 21.44 64 ALA C CA 1
ATOM 1045 C C . ALA C 1 23 ? 14.692 11.804 19.243 1.00 22.13 64 ALA C C 1
ATOM 1046 O O . ALA C 1 23 ? 15.595 12.133 20.044 1.00 22.89 64 ALA C O 1
ATOM 1048 N N . THR C 1 24 ? 14.893 11.673 17.922 1.00 21.56 65 THR C N 1
ATOM 1049 C CA . THR C 1 24 ? 16.175 11.951 17.265 1.00 20.71 65 THR C CA 1
ATOM 1050 C C . THR C 1 24 ? 16.589 13.375 17.567 1.00 20.76 65 THR C C 1
ATOM 1051 O O . THR C 1 24 ? 17.752 13.614 17.952 1.00 20.23 65 THR C O 1
ATOM 1055 N N . LEU C 1 25 ? 15.632 14.294 17.442 1.00 19.01 66 LEU C N 1
ATOM 1056 C CA . LEU C 1 25 ? 15.890 15.722 17.650 1.00 18.73 66 LEU C CA 1
ATOM 1057 C C . LEU C 1 25 ? 16.137 16.053 19.110 1.00 18.52 66 LEU C C 1
ATOM 1058 O O . LEU C 1 25 ? 16.916 16.960 19.417 1.00 18.31 66 LEU C O 1
ATOM 1063 N N . SER C 1 26 ? 15.437 15.351 20.014 1.00 16.91 67 SER C N 1
ATOM 1064 C CA . SER C 1 26 ? 15.613 15.571 21.439 1.00 16.61 67 SER C CA 1
ATOM 1065 C C . SER C 1 26 ? 17.024 15.111 21.776 1.00 17.54 67 SER C C 1
ATOM 1066 O O . SER C 1 26 ? 17.692 15.726 22.590 1.00 17.48 67 SER C O 1
ATOM 1069 N N . SER C 1 27 ? 17.493 14.043 21.134 1.00 18.27 68 SER C N 1
ATOM 1070 C CA . SER C 1 27 ? 18.863 13.589 21.328 1.00 18.40 68 SER C CA 1
ATOM 1071 C C . SER C 1 27 ? 19.909 14.548 20.757 1.00 19.32 68 SER C C 1
ATOM 1072 O O . SER C 1 27 ? 20.968 14.714 21.387 1.00 16.90 68 SER C O 1
ATOM 1075 N N . ASN C 1 28 ? 19.614 15.175 19.598 1.00 17.29 69 ASN C N 1
ATOM 1076 C CA . ASN C 1 28 ? 20.456 16.248 19.040 1.00 17.98 69 ASN C CA 1
ATOM 1077 C C . ASN C 1 28 ? 20.589 17.386 20.018 1.00 17.97 69 ASN C C 1
ATOM 1078 O O . ASN C 1 28 ? 21.669 17.895 20.265 1.00 18.48 69 ASN C O 1
ATOM 1083 N N . VAL C 1 29 ? 19.468 17.798 20.583 1.00 17.67 70 VAL C N 1
ATOM 1084 C CA . VAL C 1 29 ? 19.447 18.964 21.408 1.00 18.26 70 VAL C CA 1
ATOM 1085 C C . VAL C 1 29 ? 20.267 18.626 22.656 1.00 19.26 70 VAL C C 1
ATOM 1086 O O . VAL C 1 29 ? 21.097 19.399 23.105 1.00 18.88 70 VAL C O 1
ATOM 1090 N N . GLN C 1 30 ? 20.027 17.434 23.187 1.00 18.93 71 GLN C N 1
ATOM 1091 C CA . GLN C 1 30 ? 20.704 16.983 24.369 1.00 19.03 71 GLN C CA 1
ATOM 1092 C C . GLN C 1 30 ? 22.210 16.933 24.159 1.00 17.79 71 GLN C C 1
ATOM 1093 O O . GLN C 1 30 ? 22.981 17.427 25.016 1.00 17.10 71 GLN C O 1
ATOM 1099 N N . ARG C 1 31 ? 22.653 16.304 23.071 1.00 17.49 72 ARG C N 1
ATOM 1100 C CA . ARG C 1 31 ? 24.080 16.220 22.791 1.00 18.44 72 ARG C CA 1
ATOM 1101 C C . ARG C 1 31 ? 24.690 17.604 22.534 1.00 17.06 72 ARG C C 1
ATOM 1102 O O . ARG C 1 31 ? 25.815 17.881 22.949 1.00 17.65 72 ARG C O 1
ATOM 1110 N N . PHE C 1 32 ? 23.978 18.461 21.813 1.00 17.34 73 PHE C N 1
ATOM 1111 C CA . PHE C 1 32 ? 24.522 19.826 21.525 1.00 17.16 73 PHE C CA 1
ATOM 1112 C C . PHE C 1 32 ? 24.778 20.612 22.815 1.00 17.50 73 PHE C C 1
ATOM 1113 O O . PHE C 1 32 ? 25.752 21.393 22.897 1.00 17.44 73 PHE C O 1
ATOM 1121 N N . PHE C 1 33 ? 23.864 20.457 23.789 1.00 17.73 74 PHE C N 1
ATOM 1122 C CA . PHE C 1 33 ? 24.042 21.093 25.085 1.00 17.81 74 PHE C CA 1
ATOM 1123 C C . PHE C 1 33 ? 25.391 20.667 25.691 1.00 17.97 74 PHE C C 1
ATOM 1124 O O . PHE C 1 33 ? 26.151 21.515 26.218 1.00 16.68 74 PHE C O 1
ATOM 1139 N N . ILE C 1 35 ? 28.110 19.149 24.285 1.00 17.25 76 ILE C N 1
ATOM 1140 C CA . ILE C 1 35 ? 29.294 19.432 23.429 1.00 14.77 76 ILE C CA 1
ATOM 1141 C C . ILE C 1 35 ? 29.549 20.910 23.170 1.00 14.43 76 ILE C C 1
ATOM 1142 O O . ILE C 1 35 ? 30.474 21.266 22.395 1.00 14.55 76 ILE C O 1
ATOM 1147 N N . GLY C 1 36 ? 28.758 21.750 23.837 1.00 12.77 77 GLY C N 1
ATOM 1148 C CA . GLY C 1 36 ? 29.033 23.186 23.892 1.00 13.09 77 GLY C CA 1
ATOM 1149 C C . GLY C 1 36 ? 28.420 24.037 22.800 1.00 13.49 77 GLY C C 1
ATOM 1150 O O . GLY C 1 36 ? 28.862 25.201 22.574 1.00 13.30 77 GLY C O 1
ATOM 1151 N N . HIS C 1 37 ? 27.445 23.483 22.091 1.00 11.79 78 HIS C N 1
ATOM 1152 C CA . HIS C 1 37 ? 26.900 24.199 20.960 1.00 12.85 78 HIS C CA 1
ATOM 1153 C C . HIS C 1 37 ? 25.642 24.928 21.450 1.00 12.06 78 HIS C C 1
ATOM 1154 O O . HIS C 1 37 ? 25.137 24.641 22.518 1.00 12.52 78 HIS C O 1
ATOM 1161 N N . GLY C 1 38 ? 25.161 25.888 20.692 1.00 11.15 79 GLY C N 1
ATOM 1162 C CA . GLY C 1 38 ? 24.055 26.698 21.175 1.00 12.40 79 GLY C CA 1
ATOM 1163 C C . GLY C 1 38 ? 24.465 27.719 22.231 1.00 13.57 79 GLY C C 1
ATOM 1164 O O . GLY C 1 38 ? 25.661 27.950 22.451 1.00 12.67 79 GLY C O 1
ATOM 1165 N N . SER C 1 39 ? 23.459 28.306 22.879 1.00 14.46 80 SER C N 1
ATOM 1166 C CA . SER C 1 39 ? 23.657 29.431 23.821 1.00 17.16 80 SER C CA 1
ATOM 1167 C C . SER C 1 39 ? 22.791 29.186 25.065 1.00 16.98 80 SER C C 1
ATOM 1168 O O . SER C 1 39 ? 21.611 29.049 24.931 1.00 17.90 80 SER C O 1
ATOM 1171 N N . LEU C 1 40 ? 23.409 29.121 26.259 1.00 16.61 81 LEU C N 1
ATOM 1172 C CA . LEU C 1 40 ? 22.701 29.085 27.557 1.00 16.51 81 LEU C CA 1
ATOM 1173 C C . LEU C 1 40 ? 22.832 30.419 28.292 1.00 16.91 81 LEU C C 1
ATOM 1174 O O . LEU C 1 40 ? 23.934 30.768 28.759 1.00 17.61 81 LEU C O 1
ATOM 1179 N N . THR C 1 41 ? 21.738 31.183 28.367 1.00 15.99 82 THR C N 1
ATOM 1180 C CA . THR C 1 41 ? 21.803 32.477 29.003 1.00 17.41 82 THR C CA 1
ATOM 1181 C C . THR C 1 41 ? 20.782 32.546 30.130 1.00 18.73 82 THR C C 1
ATOM 1182 O O . THR C 1 41 ? 19.942 31.667 30.244 1.00 16.94 82 THR C O 1
ATOM 1186 N N . ALA C 1 42 ? 20.899 33.573 30.983 1.00 21.44 83 ALA C N 1
ATOM 1187 C CA . ALA C 1 42 ? 19.988 33.736 32.119 1.00 25.20 83 ALA C CA 1
ATOM 1188 C C . ALA C 1 42 ? 19.451 35.139 32.229 1.00 27.67 83 ALA C C 1
ATOM 1189 O O . ALA C 1 42 ? 20.127 36.121 31.896 1.00 27.36 83 ALA C O 1
ATOM 1191 N N . ASP C 1 43 ? 18.234 35.206 32.746 1.00 30.36 84 ASP C N 1
ATOM 1192 C CA . ASP C 1 43 ? 17.504 36.454 32.947 1.00 32.30 84 ASP C CA 1
ATOM 1193 C C . ASP C 1 43 ? 17.075 36.589 34.378 1.00 33.11 84 ASP C C 1
ATOM 1194 O O . ASP C 1 43 ? 17.408 35.752 35.226 1.00 33.62 84 ASP C O 1
ATOM 1199 N N . ALA C 1 44 ? 16.324 37.659 34.646 1.00 33.93 85 ALA C N 1
ATOM 1200 C CA . ALA C 1 44 ? 15.537 37.762 35.856 1.00 34.05 85 ALA C CA 1
ATOM 1201 C C . ALA C 1 44 ? 14.603 36.545 35.935 1.00 33.94 85 ALA C C 1
ATOM 1202 O O . ALA C 1 44 ? 14.440 35.951 37.020 1.00 34.96 85 ALA C O 1
ATOM 1204 N N . GLY C 1 45 ? 13.991 36.201 34.794 1.00 33.08 86 GLY C N 1
ATOM 1205 C CA . GLY C 1 45 ? 13.288 34.924 34.586 1.00 32.07 86 GLY C CA 1
ATOM 1206 C C . GLY C 1 45 ? 14.079 33.765 35.168 1.00 31.13 86 GLY C C 1
ATOM 1207 O O . GLY C 1 45 ? 14.118 33.586 36.403 1.00 33.00 86 GLY C O 1
ATOM 1208 N N . GLY C 1 46 ? 14.724 32.996 34.301 1.00 29.47 87 GLY C N 1
ATOM 1209 C CA . GLY C 1 46 ? 15.604 31.881 34.701 1.00 27.05 87 GLY C CA 1
ATOM 1210 C C . GLY C 1 46 ? 16.569 31.629 33.561 1.00 25.56 87 GLY C C 1
ATOM 1211 O O . GLY C 1 46 ? 17.261 32.548 33.161 1.00 26.66 87 GLY C O 1
ATOM 1212 N N . LEU C 1 47 ? 16.611 30.410 33.024 1.00 23.36 88 LEU C N 1
ATOM 1213 C CA . LEU C 1 47 ? 17.521 30.065 31.909 1.00 21.79 88 LEU C CA 1
ATOM 1214 C C . LEU C 1 47 ? 16.823 30.054 30.571 1.00 20.93 88 LEU C C 1
ATOM 1215 O O . LEU C 1 47 ? 15.623 29.855 30.523 1.00 20.67 88 LEU C O 1
ATOM 1220 N N . THR C 1 48 ? 17.586 30.298 29.504 1.00 19.46 89 THR C N 1
ATOM 1221 C CA . THR C 1 48 ? 17.126 30.113 28.089 1.00 19.21 89 THR C CA 1
ATOM 1222 C C . THR C 1 48 ? 18.238 29.392 27.371 1.00 18.61 89 THR C C 1
ATOM 1223 O O . THR C 1 48 ? 19.398 29.808 27.428 1.00 17.39 89 THR C O 1
ATOM 1227 N N . TYR C 1 49 ? 17.871 28.258 26.792 1.00 17.20 90 TYR C N 1
ATOM 1228 C CA . TYR C 1 49 ? 18.707 27.574 25.857 1.00 16.65 90 TYR C CA 1
ATOM 1229 C C . TYR C 1 49 ? 18.148 27.651 24.434 1.00 16.38 90 TYR C C 1
ATOM 1230 O O . TYR C 1 49 ? 17.002 27.278 24.165 1.00 16.93 90 TYR C O 1
ATOM 1239 N N . THR C 1 50 ? 18.993 28.114 23.515 1.00 16.62 91 THR C N 1
ATOM 1240 C CA . THR C 1 50 ? 18.701 28.122 22.091 1.00 16.56 91 THR C CA 1
ATOM 1241 C C . THR C 1 50 ? 19.830 27.472 21.269 1.00 15.54 91 THR C C 1
ATOM 1242 O O . THR C 1 50 ? 21.011 27.649 21.576 1.00 14.82 91 THR C O 1
ATOM 1246 N N . VAL C 1 51 ? 19.466 26.668 20.280 1.00 13.63 92 VAL C N 1
ATOM 1247 C CA . VAL C 1 51 ? 20.456 26.064 19.400 1.00 13.10 92 VAL C CA 1
ATOM 1248 C C . VAL C 1 51 ? 19.782 25.899 18.045 1.00 13.07 92 VAL C C 1
ATOM 1249 O O . VAL C 1 51 ? 18.588 25.624 17.997 1.00 12.15 92 VAL C O 1
ATOM 1253 N N . SER C 1 52 ? 20.542 26.098 16.971 1.00 13.13 93 SER C N 1
ATOM 1254 C CA . SER C 1 52 ? 20.083 25.884 15.593 1.00 13.31 93 SER C CA 1
ATOM 1255 C C . SER C 1 52 ? 20.949 24.790 14.975 1.00 14.17 93 SER C C 1
ATOM 1256 O O . SER C 1 52 ? 22.122 24.648 15.327 1.00 13.41 93 SER C O 1
ATOM 1259 N N . TRP C 1 53 ? 20.359 24.002 14.078 1.00 14.11 94 TRP C N 1
ATOM 1260 C CA . TRP C 1 53 ? 21.063 22.930 13.407 1.00 14.94 94 TRP C CA 1
ATOM 1261 C C . TRP C 1 53 ? 20.240 22.380 12.268 1.00 14.40 94 TRP C C 1
ATOM 1262 O O . TRP C 1 53 ? 19.051 22.682 12.173 1.00 14.97 94 TRP C O 1
ATOM 1273 N N . VAL C 1 54 ? 20.921 21.644 11.370 1.00 14.18 95 VAL C N 1
ATOM 1274 C CA . VAL C 1 54 ? 20.289 20.955 10.253 1.00 12.30 95 VAL C CA 1
ATOM 1275 C C . VAL C 1 54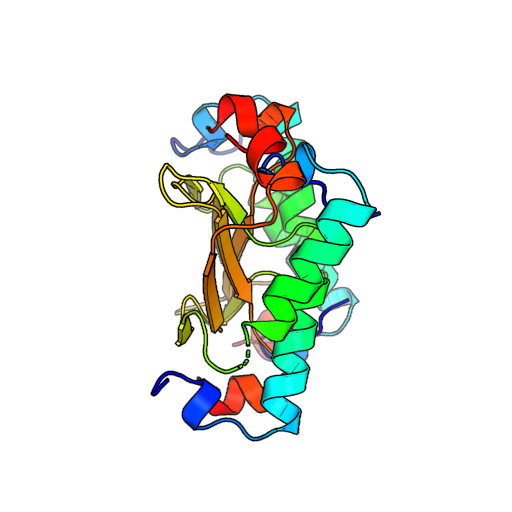 ? 20.222 19.506 10.699 1.00 13.70 95 VAL C C 1
ATOM 1276 O O . VAL C 1 54 ? 21.260 18.886 10.967 1.00 13.42 95 VAL C O 1
ATOM 1280 N N . PRO C 1 55 ? 19.001 18.964 10.778 1.00 16.36 96 PRO C N 1
ATOM 1281 C CA . PRO C 1 55 ? 18.800 17.579 11.175 1.00 17.12 96 PRO C CA 1
ATOM 1282 C C . PRO C 1 55 ? 19.201 16.591 10.032 1.00 18.61 96 PRO C C 1
ATOM 1283 O O . PRO C 1 55 ? 19.601 17.030 8.923 1.00 18.80 96 PRO C O 1
ATOM 1287 N N . THR C 1 56 ? 19.155 15.283 10.293 1.00 19.43 97 THR C N 1
ATOM 1288 C CA . THR C 1 56 ? 19.435 14.302 9.263 1.00 21.42 97 THR C CA 1
ATOM 1289 C C . THR C 1 56 ? 18.578 14.556 8.064 1.00 21.75 97 THR C C 1
ATOM 1290 O O . THR C 1 56 ? 17.490 15.129 8.189 1.00 21.91 97 THR C O 1
ATOM 1294 N N . LYS C 1 57 ? 19.052 14.098 6.903 1.00 22.37 98 LYS C N 1
ATOM 1295 C CA . 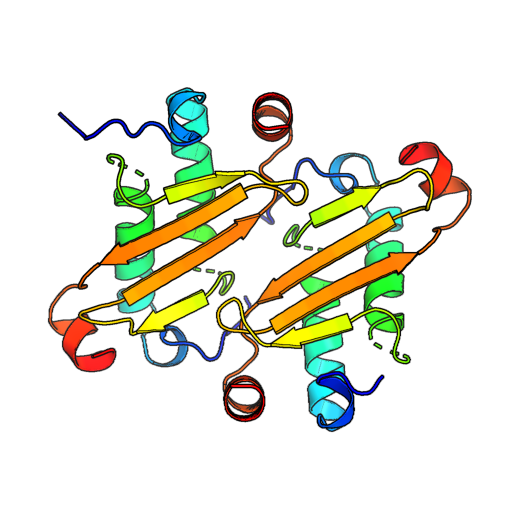LYS C 1 57 ? 18.359 14.344 5.660 1.00 23.80 98 LYS C CA 1
ATOM 1296 C C . LYS C 1 57 ? 16.859 14.080 5.737 1.00 24.21 98 LYS C C 1
ATOM 1297 O O . LYS C 1 57 ? 16.070 14.928 5.286 1.00 24.11 98 LYS C O 1
ATOM 1303 N N . GLN C 1 58 ? 16.484 12.927 6.310 1.00 25.13 99 GLN C N 1
ATOM 1304 C CA . GLN C 1 58 ? 15.079 12.464 6.344 1.00 26.30 99 GLN C CA 1
ATOM 1305 C C . GLN C 1 58 ? 14.145 13.474 6.975 1.00 26.02 99 GLN C C 1
ATOM 1306 O O . GLN C 1 58 ? 13.020 13.640 6.545 1.00 25.84 99 GLN C O 1
ATOM 1312 N N . ILE C 1 59 ? 14.629 14.143 8.014 1.00 25.81 100 ILE C N 1
ATOM 1313 C CA . ILE C 1 59 ? 13.833 15.114 8.743 1.00 25.36 100 ILE C CA 1
ATOM 1314 C C . ILE C 1 59 ? 13.972 16.458 8.077 1.00 25.93 100 ILE C C 1
ATOM 1315 O O . ILE C 1 59 ? 13.018 17.183 8.015 1.00 25.97 100 ILE C O 1
ATOM 1320 N N . GLN C 1 60 ? 15.181 16.795 7.622 1.00 27.51 101 GLN C N 1
ATOM 1321 C CA . GLN C 1 60 ? 15.422 18.046 6.916 1.00 29.75 101 GLN C CA 1
ATOM 1322 C C . GLN C 1 60 ? 14.542 18.113 5.641 1.00 31.15 101 GLN C C 1
ATOM 1323 O O . GLN C 1 60 ? 13.981 19.186 5.288 1.00 31.42 101 GLN C O 1
ATOM 1329 N N . ARG C 1 61 ? 14.438 16.986 4.945 1.00 31.74 102 ARG C N 1
ATOM 1330 C CA . ARG C 1 61 ? 13.542 16.911 3.792 1.00 33.43 102 ARG C CA 1
ATOM 1331 C C . ARG C 1 61 ? 12.095 17.274 4.140 1.00 34.26 102 ARG C C 1
ATOM 1332 O O . ARG C 1 61 ? 11.405 17.858 3.307 1.00 33.19 102 ARG C O 1
ATOM 1340 N N . LYS C 1 62 ? 11.663 16.945 5.366 1.00 35.61 103 LYS C N 1
ATOM 1341 C CA . LYS C 1 62 ? 10.290 17.204 5.831 1.00 37.23 103 LYS C CA 1
ATOM 1342 C C . LYS C 1 62 ? 10.052 18.622 6.299 1.00 37.21 103 LYS C C 1
ATOM 1343 O O . LYS C 1 62 ? 9.013 19.192 6.013 1.00 37.98 103 LYS C O 1
ATOM 1349 N N . VAL C 1 63 ? 10.999 19.194 7.030 1.00 38.02 104 VAL C N 1
ATOM 1350 C CA . VAL C 1 63 ? 10.820 20.538 7.594 1.00 37.80 104 VAL C CA 1
ATOM 1351 C C . VAL C 1 63 ? 11.316 21.696 6.688 1.00 38.72 104 VAL C C 1
ATOM 1352 O O . VAL C 1 63 ? 11.090 22.864 7.025 1.00 38.62 104 VAL C O 1
ATOM 1356 N N . ALA C 1 64 ? 11.987 21.362 5.568 1.00 38.98 105 ALA C N 1
ATOM 1357 C CA . ALA C 1 64 ? 12.415 22.329 4.541 1.00 38.85 105 ALA C CA 1
ATOM 1358 C C . ALA C 1 64 ? 11.693 22.150 3.201 1.00 39.46 105 ALA C C 1
ATOM 1359 O O . ALA C 1 64 ? 10.504 21.799 3.134 1.00 39.39 105 ALA C O 1
ATOM 1361 N N . HIS D 1 6 ? 37.196 16.292 23.427 1.00 44.82 6 HIS D N 1
ATOM 1362 C CA . HIS D 1 6 ? 37.793 17.532 22.785 1.00 43.88 6 HIS D CA 1
ATOM 1363 C C . HIS D 1 6 ? 36.744 18.644 22.486 1.00 41.03 6 HIS D C 1
ATOM 1364 O O . HIS D 1 6 ? 36.980 19.478 21.597 1.00 42.34 6 HIS D O 1
ATOM 1371 N N . HIS D 1 7 ? 35.624 18.681 23.216 1.00 36.54 7 HIS D N 1
ATOM 1372 C CA . HIS D 1 7 ? 34.460 19.471 22.798 1.00 32.62 7 HIS D CA 1
ATOM 1373 C C . HIS D 1 7 ? 34.644 20.994 23.002 1.00 28.95 7 HIS D C 1
ATOM 1374 O O . HIS D 1 7 ? 35.414 21.421 23.831 1.00 27.12 7 HIS D O 1
ATOM 1381 N N . HIS D 1 8 ? 33.869 21.790 22.291 1.00 24.34 8 HIS D N 1
ATOM 1382 C CA . HIS D 1 8 ? 33.893 23.243 22.491 1.00 21.97 8 HIS D CA 1
ATOM 1383 C C . HIS D 1 8 ? 33.398 23.630 23.895 1.00 20.41 8 HIS D C 1
ATOM 1384 O O . HIS D 1 8 ? 32.465 23.034 24.397 1.00 19.90 8 HIS D O 1
ATOM 1391 N N . GLU D 1 9 ? 34.002 24.654 24.493 1.00 19.42 50 GLU D N 1
ATOM 1392 C CA . GLU D 1 9 ? 33.691 25.080 25.839 1.00 19.61 50 GLU D CA 1
ATOM 1393 C C . GLU D 1 9 ? 33.251 26.521 25.773 1.00 18.25 50 GLU D C 1
ATOM 1394 O O . GLU D 1 9 ? 34.066 27.416 25.903 1.00 19.84 50 GLU D O 1
ATOM 1400 N N . PRO D 1 10 ? 31.936 26.760 25.558 1.00 17.55 51 PRO D N 1
ATOM 1401 C CA . PRO D 1 10 ? 31.355 28.072 25.370 1.00 16.49 51 PRO D CA 1
ATOM 1402 C C . PRO D 1 10 ? 31.503 28.889 26.643 1.00 16.48 51 PRO D C 1
ATOM 1403 O O . PRO D 1 10 ? 31.360 28.347 27.764 1.00 18.18 51 PRO D O 1
ATOM 1407 N N . GLY D 1 11 ? 31.702 30.187 26.487 1.00 16.06 52 GLY D N 1
ATOM 1408 C CA . GLY D 1 11 ? 31.838 31.075 27.646 1.00 15.63 52 GLY D CA 1
ATOM 1409 C C . GLY D 1 11 ? 30.512 31.494 28.214 1.00 16.83 52 GLY D C 1
ATOM 1410 O O . GLY D 1 11 ? 30.426 32.516 28.875 1.00 15.76 52 GLY D O 1
ATOM 1411 N N . ASP D 1 12 ? 29.453 30.713 27.924 1.00 17.10 53 ASP D N 1
ATOM 1412 C CA . ASP D 1 12 ? 28.098 31.071 28.374 1.00 16.28 53 ASP D CA 1
ATOM 1413 C C . ASP D 1 12 ? 27.900 30.553 29.812 1.00 17.15 53 ASP D C 1
ATOM 1414 O O . ASP D 1 12 ? 28.894 30.320 30.507 1.00 17.45 53 ASP D O 1
ATOM 1419 N N . LEU D 1 13 ? 26.658 30.350 30.264 1.00 17.25 54 LEU D N 1
ATOM 1420 C CA . LEU D 1 13 ? 26.452 29.891 31.644 1.00 16.68 54 LEU D CA 1
ATOM 1421 C C . LEU D 1 13 ? 27.055 28.526 31.892 1.00 16.84 54 LEU D C 1
ATOM 1422 O O . LEU D 1 13 ? 27.448 28.224 33.004 1.00 16.70 54 LEU D O 1
ATOM 1427 N N . ARG D 1 14 ? 27.154 27.705 30.843 1.00 17.51 55 ARG D N 1
ATOM 1428 C CA . ARG D 1 14 ? 27.718 26.373 30.995 1.00 16.76 55 ARG D CA 1
ATOM 1429 C C . ARG D 1 14 ? 29.160 26.451 31.540 1.00 16.67 55 ARG D C 1
ATOM 1430 O O . ARG D 1 14 ? 29.566 25.572 32.299 1.00 17.44 55 ARG D O 1
ATOM 1438 N N . HIS D 1 15 ? 29.899 27.522 31.197 1.00 16.49 56 HIS D N 1
ATOM 1439 C CA . HIS D 1 15 ? 31.258 27.737 31.699 1.00 15.44 56 HIS D CA 1
ATOM 1440 C C . HIS D 1 15 ? 31.348 27.639 33.219 1.00 16.19 56 HIS D C 1
ATOM 1441 O O . HIS D 1 15 ? 32.377 27.234 33.789 1.00 15.16 56 HIS D O 1
ATOM 1448 N N . ASP D 1 16 ? 30.275 28.097 33.868 1.00 17.97 57 ASP D N 1
ATOM 1449 C CA . ASP D 1 16 ? 30.233 28.254 35.288 1.00 18.42 57 ASP D CA 1
ATOM 1450 C C . ASP D 1 16 ? 29.597 27.068 35.981 1.00 19.00 57 ASP D C 1
ATOM 1451 O O . ASP D 1 16 ? 29.381 27.118 37.187 1.00 20.35 57 ASP D O 1
ATOM 1456 N N . LEU D 1 17 ? 29.320 25.992 35.256 1.00 18.45 58 LEU D N 1
ATOM 1457 C CA . LEU D 1 17 ? 28.611 24.882 35.884 1.00 18.97 58 LEU D CA 1
ATOM 1458 C C . LEU D 1 17 ? 29.506 23.684 35.902 1.00 19.43 58 LEU D C 1
ATOM 1459 O O . LEU D 1 17 ? 30.316 23.590 35.044 1.00 19.62 58 LEU D O 1
ATOM 1464 N N . ASN D 1 18 ? 29.315 22.745 36.839 1.00 20.31 59 ASN D N 1
ATOM 1465 C CA . ASN D 1 18 ? 30.142 21.546 36.863 1.00 22.03 59 ASN D CA 1
ATOM 1466 C C . ASN D 1 18 ? 29.520 20.465 35.956 1.00 23.57 59 ASN D C 1
ATOM 1467 O O . ASN D 1 18 ? 28.411 20.651 35.451 1.00 22.40 59 ASN D O 1
ATOM 1472 N N . GLN D 1 19 ? 30.221 19.357 35.746 1.00 24.18 60 GLN D N 1
ATOM 1473 C CA . GLN D 1 19 ? 29.768 18.354 34.776 1.00 25.92 60 GLN D CA 1
ATOM 1474 C C . GLN D 1 19 ? 28.360 17.831 35.082 1.00 25.46 60 GLN D C 1
ATOM 1475 O O . GLN D 1 19 ? 27.573 17.539 34.177 1.00 23.90 60 GLN D O 1
ATOM 1481 N N . GLN D 1 20 ? 28.047 17.727 36.370 1.00 26.03 61 GLN D N 1
ATOM 1482 C CA . GLN D 1 20 ? 26.818 17.077 36.823 1.00 26.34 61 GLN D CA 1
ATOM 1483 C C . GLN D 1 20 ? 25.633 18.019 36.651 1.00 25.39 61 GLN D C 1
ATOM 1484 O O . GLN D 1 20 ? 24.549 17.573 36.278 1.00 25.20 61 GLN D O 1
ATOM 1490 N N . GLU D 1 21 ? 25.858 19.300 36.930 1.00 24.66 62 GLU D N 1
ATOM 1491 C CA . GLU D 1 21 ? 24.895 20.364 36.714 1.00 24.56 62 GLU D CA 1
ATOM 1492 C C . GLU D 1 21 ? 24.594 20.504 35.214 1.00 24.66 62 GLU D C 1
ATOM 1493 O O . GLU D 1 21 ? 23.427 20.682 34.834 1.00 24.42 62 GLU D O 1
ATOM 1499 N N . ARG D 1 22 ? 25.628 20.413 34.359 1.00 23.51 63 ARG D N 1
ATOM 1500 C CA . ARG D 1 22 ? 25.385 20.437 32.923 1.00 22.18 63 ARG D CA 1
ATOM 1501 C C . ARG D 1 22 ? 24.629 19.199 32.428 1.00 22.73 63 ARG D C 1
ATOM 1502 O O . ARG D 1 22 ? 23.713 19.328 31.602 1.00 21.99 63 ARG D O 1
ATOM 1510 N N . ALA D 1 23 ? 24.991 18.025 32.966 1.00 22.11 64 ALA D N 1
ATOM 1511 C CA . ALA D 1 23 ? 24.268 16.753 32.680 1.00 22.59 64 ALA D CA 1
ATOM 1512 C C . ALA D 1 23 ? 22.809 16.855 32.943 1.00 23.45 64 ALA D C 1
ATOM 1513 O O . ALA D 1 23 ? 21.980 16.470 32.093 1.00 23.83 64 ALA D O 1
ATOM 1515 N N . THR D 1 24 ? 22.489 17.346 34.141 1.00 24.67 65 THR D N 1
ATOM 1516 C CA . THR D 1 24 ? 21.122 17.561 34.586 1.00 24.85 65 THR D CA 1
ATOM 1517 C C . THR D 1 24 ? 20.387 18.535 33.666 1.00 25.19 65 THR D C 1
ATOM 1518 O O . THR D 1 24 ? 19.255 18.259 33.242 1.00 25.41 65 THR D O 1
ATOM 1522 N N . LEU D 1 25 ? 20.997 19.682 33.377 1.00 23.81 66 LEU D N 1
ATOM 1523 C CA . LEU D 1 25 ? 20.370 20.615 32.458 1.00 23.31 66 LEU D CA 1
ATOM 1524 C C . LEU D 1 25 ? 20.145 20.050 31.045 1.00 23.42 66 LEU D C 1
ATOM 1525 O O . LEU D 1 25 ? 19.128 20.345 30.465 1.00 23.59 66 LEU D O 1
ATOM 1530 N N . SER D 1 26 ? 21.066 19.233 30.51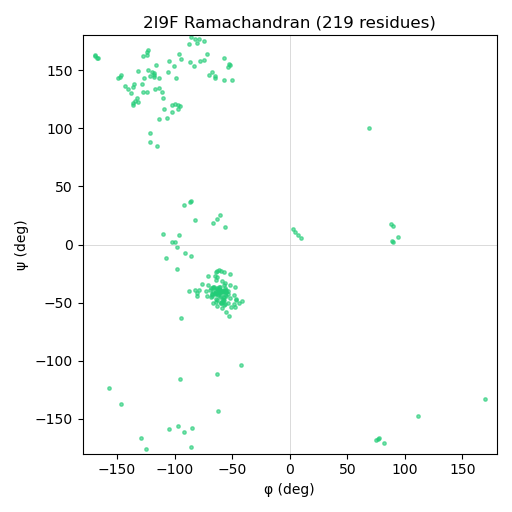8 1.00 23.03 67 SER D N 1
ATOM 1531 C CA . SER D 1 26 ? 20.896 18.657 29.209 1.00 23.94 67 SER D CA 1
ATOM 1532 C C . SER D 1 26 ? 19.669 17.765 29.230 1.00 25.71 67 SER D C 1
ATOM 1533 O O . SER D 1 26 ? 18.895 17.700 28.262 1.00 24.96 67 SER D O 1
ATOM 1536 N N . SER D 1 27 ? 19.487 17.080 30.350 1.00 28.39 68 SER D N 1
ATOM 1537 C CA . SER D 1 27 ? 18.301 16.239 30.564 1.00 29.72 68 SER D CA 1
ATOM 1538 C C . SER D 1 27 ? 17.084 17.078 30.673 1.00 30.47 68 SER D C 1
ATOM 1539 O O . SER D 1 27 ? 16.053 16.745 30.075 1.00 32.56 68 SER D O 1
ATOM 1542 N N . ASN D 1 28 ? 17.167 18.186 31.389 1.00 29.76 69 ASN D N 1
ATOM 1543 C CA . ASN D 1 28 ? 16.009 19.023 31.485 1.00 30.47 69 ASN D CA 1
ATOM 1544 C C . ASN D 1 28 ? 15.556 19.422 30.071 1.00 31.05 69 ASN D C 1
ATOM 1545 O O . ASN D 1 28 ? 14.355 19.486 29.761 1.00 30.20 69 ASN D O 1
ATOM 1550 N N . VAL D 1 29 ? 16.537 19.712 29.207 1.00 30.68 70 VAL D N 1
ATOM 1551 C CA . VAL D 1 29 ? 16.257 20.233 27.874 1.00 29.66 70 VAL D CA 1
ATOM 1552 C C . VAL D 1 29 ? 15.656 19.149 26.981 1.00 27.89 70 VAL D C 1
ATOM 1553 O O . VAL D 1 29 ? 14.720 19.410 26.222 1.00 26.00 70 VAL D O 1
ATOM 1557 N N . GLN D 1 30 ? 16.228 17.952 27.039 1.00 27.97 71 GLN D N 1
ATOM 1558 C CA . GLN D 1 30 ? 15.738 16.846 26.221 1.00 29.22 71 GLN D CA 1
ATOM 1559 C C . GLN D 1 30 ? 14.286 16.567 26.611 1.00 29.84 71 GLN D C 1
ATOM 1560 O O . GLN D 1 30 ? 13.428 16.387 25.746 1.00 28.74 71 GLN D O 1
ATOM 1566 N N . ARG D 1 31 ? 14.033 16.526 27.921 1.00 30.54 72 ARG D N 1
ATOM 1567 C CA . ARG D 1 31 ? 12.674 16.367 28.453 1.00 31.67 72 ARG D CA 1
ATOM 1568 C C . ARG D 1 31 ? 11.715 17.420 27.929 1.00 31.19 72 ARG D C 1
ATOM 1569 O O . ARG D 1 31 ? 10.674 17.073 27.337 1.00 30.65 72 ARG D O 1
ATOM 1577 N N . PHE D 1 32 ? 12.033 18.698 28.164 1.00 29.97 73 PHE D N 1
ATOM 1578 C CA . PHE D 1 32 ? 11.221 19.796 27.659 1.00 30.06 73 PHE D CA 1
ATOM 1579 C C . PHE D 1 32 ? 10.855 19.642 26.152 1.00 29.95 73 PHE D C 1
ATOM 1580 O O . PHE D 1 32 ? 9.743 20.011 25.741 1.00 30.91 73 PHE D O 1
ATOM 1588 N N . PHE D 1 33 ? 11.789 19.109 25.350 1.00 29.02 74 PHE D N 1
ATOM 1589 C CA . PHE D 1 33 ? 11.593 18.984 23.917 1.00 28.03 74 PHE D CA 1
ATOM 1590 C C . PHE D 1 33 ? 10.487 17.985 23.706 1.00 28.53 74 PHE D C 1
ATOM 1591 O O . PHE D 1 33 ? 9.577 18.246 22.932 1.00 27.65 74 PHE D O 1
ATOM 1607 N N . ILE D 1 35 ? 8.155 16.881 25.795 1.00 31.48 76 ILE D N 1
ATOM 1608 C CA . ILE D 1 35 ? 6.819 17.255 26.337 1.00 32.56 76 ILE D CA 1
ATOM 1609 C C . ILE D 1 35 ? 6.138 18.537 25.746 1.00 32.47 76 ILE D C 1
ATOM 1610 O O . ILE D 1 35 ? 5.134 19.009 26.257 1.00 32.90 76 ILE D O 1
ATOM 1615 N N . GLY D 1 36 ? 6.657 19.101 24.655 1.00 32.07 77 GLY D N 1
ATOM 1616 C CA . GLY D 1 36 ? 6.006 20.291 24.078 1.00 30.40 77 GLY D CA 1
ATOM 1617 C C . GLY D 1 36 ? 6.442 21.649 24.595 1.00 30.91 77 GLY D C 1
ATOM 1618 O O . GLY D 1 36 ? 5.905 22.684 24.184 1.00 30.14 77 GLY D O 1
ATOM 1619 N N . HIS D 1 37 ? 7.425 21.692 25.495 1.00 31.03 78 HIS D N 1
ATOM 1620 C CA . HIS D 1 37 ? 7.890 23.015 25.928 1.00 30.89 78 HIS D CA 1
ATOM 1621 C C . HIS D 1 37 ? 8.916 23.628 24.958 1.00 29.02 78 HIS D C 1
ATOM 1622 O O . HIS D 1 37 ? 9.609 22.917 24.240 1.00 28.36 78 HIS D O 1
ATOM 1629 N N . GLY D 1 38 ? 8.972 24.942 24.956 1.00 26.23 79 GLY D N 1
ATOM 1630 C CA . GLY D 1 38 ? 9.840 25.705 24.100 1.00 26.41 79 GLY D CA 1
ATOM 1631 C C . GLY D 1 38 ? 9.254 25.759 22.705 1.00 26.98 79 GLY D C 1
ATOM 1632 O O . GLY D 1 38 ? 8.080 25.362 22.484 1.00 27.38 79 GLY D O 1
ATOM 1633 N N . SER D 1 39 ? 10.063 26.193 21.746 1.00 24.74 80 SER D N 1
ATOM 1634 C CA . SER D 1 39 ? 9.572 26.383 20.394 1.00 24.64 80 SER D CA 1
ATOM 1635 C C . SER D 1 39 ? 10.555 25.840 19.373 1.00 24.82 80 SER D C 1
ATOM 1636 O O . SER D 1 39 ? 11.728 26.228 19.373 1.00 24.07 80 SER D O 1
ATOM 1639 N N . LEU D 1 40 ? 10.106 24.875 18.569 1.00 25.37 81 LEU D N 1
ATOM 1640 C CA . LEU D 1 40 ? 10.917 24.311 17.474 1.00 26.25 81 LEU D CA 1
ATOM 1641 C C . LEU D 1 40 ? 10.423 24.929 16.197 1.00 28.40 81 LEU D C 1
ATOM 1642 O O . LEU D 1 40 ? 9.258 24.722 15.827 1.00 29.04 81 LEU D O 1
ATOM 1647 N N . THR D 1 41 ? 11.283 25.731 15.558 1.00 29.75 82 THR D N 1
ATOM 1648 C CA . THR D 1 41 ? 10.938 26.429 14.322 1.00 31.27 82 THR D CA 1
ATOM 1649 C C . THR D 1 41 ? 11.912 26.130 13.178 1.00 33.49 82 THR D C 1
ATOM 1650 O O . THR D 1 41 ? 13.025 25.619 13.394 1.00 31.55 82 THR D O 1
ATOM 1654 N N . ALA D 1 42 ? 11.466 26.449 11.958 1.00 36.99 83 ALA D N 1
ATOM 1655 C CA . ALA D 1 42 ? 12.187 26.174 10.719 1.00 40.59 83 ALA D CA 1
ATOM 1656 C C . ALA D 1 42 ? 13.487 26.924 10.664 1.00 43.84 83 ALA D C 1
ATOM 1657 O O . ALA D 1 42 ? 14.406 26.665 11.453 1.00 46.12 83 ALA D O 1
ATOM 1659 N N . ASP D 1 43 ? 13.570 27.901 9.773 1.00 46.57 84 ASP D N 1
ATOM 1660 C CA . ASP D 1 43 ? 14.877 28.230 9.174 1.00 48.18 84 ASP D CA 1
ATOM 1661 C C . ASP D 1 43 ? 16.087 28.741 9.972 1.00 48.58 84 ASP D C 1
ATOM 1662 O O . ASP D 1 43 ? 16.364 28.312 11.122 1.00 49.32 84 ASP D O 1
ATOM 1667 N N . ALA D 1 44 ? 16.809 29.637 9.319 1.00 48.47 85 ALA D N 1
ATOM 1668 C CA . ALA D 1 44 ? 18.261 29.783 9.513 1.00 48.52 85 ALA D CA 1
ATOM 1669 C C . ALA D 1 44 ? 18.987 28.850 8.514 1.00 47.68 85 ALA D C 1
ATOM 1670 O O . ALA D 1 44 ? 20.238 28.828 8.468 1.00 48.50 85 ALA D O 1
ATOM 1672 N N . GLY D 1 45 ? 18.183 28.165 7.677 1.00 45.85 86 GLY D N 1
ATOM 1673 C CA . GLY D 1 45 ? 18.547 26.901 7.056 1.00 42.95 86 GLY D CA 1
ATOM 1674 C C . GLY D 1 45 ? 18.580 25.893 8.205 1.00 41.16 86 GLY D C 1
ATOM 1675 O O . GLY D 1 45 ? 19.546 25.871 8.988 1.00 43.17 86 GLY D O 1
ATOM 1676 N N . GLY D 1 46 ? 17.521 25.097 8.361 1.00 37.12 87 GLY D N 1
ATOM 1677 C CA . GLY D 1 46 ? 17.491 24.092 9.404 1.00 32.75 87 GLY D CA 1
ATOM 1678 C C . GLY D 1 46 ? 16.480 24.421 10.481 1.00 29.76 87 GLY D C 1
ATOM 1679 O O . GLY D 1 46 ? 15.453 25.002 10.195 1.00 29.57 87 GLY D O 1
ATOM 1680 N N . LEU D 1 47 ? 16.786 24.025 11.707 1.00 26.17 88 LEU D N 1
ATOM 1681 C CA . LEU D 1 47 ? 15.865 24.038 12.833 1.00 22.59 88 LEU D CA 1
ATOM 1682 C C . LEU D 1 47 ? 16.419 24.964 13.884 1.00 21.34 88 LEU D C 1
ATOM 1683 O O . LEU D 1 47 ? 17.61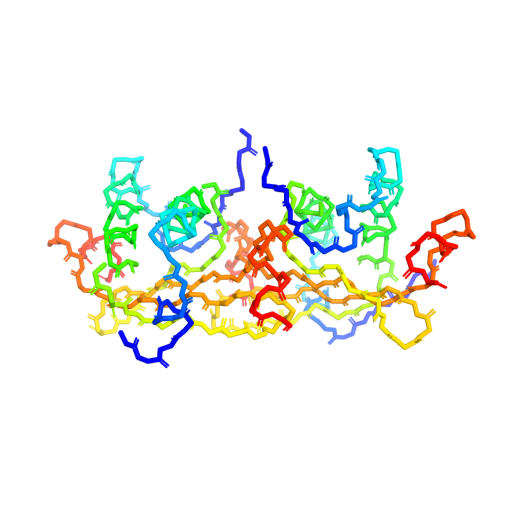3 25.034 14.026 1.00 19.48 88 LEU D O 1
ATOM 1688 N N . THR D 1 48 ? 15.563 25.668 14.608 1.00 20.43 89 THR D N 1
ATOM 1689 C CA . THR D 1 48 ? 15.954 26.329 15.838 1.00 20.86 89 THR D CA 1
ATOM 1690 C C . THR D 1 48 ? 15.036 25.821 16.956 1.00 20.92 89 THR D C 1
ATOM 1691 O O . THR D 1 48 ? 13.794 25.766 16.793 1.00 21.14 89 THR D O 1
ATOM 1695 N N . TYR D 1 49 ? 15.653 25.425 18.072 1.00 20.78 90 TYR D N 1
ATOM 1696 C CA . TYR D 1 49 ? 14.908 25.068 19.278 1.00 20.06 90 TYR D CA 1
ATOM 1697 C C . TYR D 1 49 ? 15.315 26.051 20.364 1.00 21.18 90 TYR D C 1
ATOM 1698 O O . TYR D 1 49 ? 16.511 26.310 20.560 1.00 21.05 90 TYR D O 1
ATOM 1707 N N . THR D 1 50 ? 14.339 26.583 21.082 1.00 20.51 91 THR D N 1
ATOM 1708 C CA . THR D 1 50 ? 14.588 27.469 22.186 1.00 21.55 91 THR D CA 1
ATOM 1709 C C . THR D 1 50 ? 13.622 27.174 23.323 1.00 22.46 91 THR D C 1
ATOM 1710 O O . THR D 1 50 ? 12.416 26.939 23.081 1.00 22.57 91 THR D O 1
ATOM 1714 N N . VAL D 1 51 ? 14.157 27.095 24.540 1.00 21.32 92 VAL D N 1
ATOM 1715 C CA . VAL D 1 51 ? 13.347 26.791 25.715 1.00 23.13 92 VAL D CA 1
ATOM 1716 C C . VAL D 1 51 ? 13.858 27.593 26.916 1.00 24.67 92 VAL D C 1
ATOM 1717 O O . VAL D 1 51 ? 15.082 27.720 27.132 1.00 24.69 92 VAL D O 1
ATOM 1721 N N . SER D 1 52 ? 12.926 28.148 27.674 1.00 25.92 93 SER D N 1
ATOM 1722 C CA . SER D 1 52 ? 13.218 28.905 28.897 1.00 27.65 93 SER D CA 1
ATOM 1723 C C . SER D 1 52 ? 12.576 28.204 30.104 1.00 27.90 93 SER D C 1
ATOM 1724 O O . SER D 1 52 ? 11.467 27.626 30.002 1.00 27.31 93 SER D O 1
ATOM 1727 N N . TRP D 1 53 ? 13.272 28.252 31.235 1.00 28.63 94 TRP D N 1
ATOM 1728 C CA . TRP D 1 53 ? 12.832 27.570 32.462 1.00 29.02 94 TRP D CA 1
ATOM 1729 C C . TRP D 1 53 ? 13.617 28.038 33.674 1.00 30.38 94 TRP D C 1
ATOM 1730 O O . TRP D 1 53 ? 14.715 28.596 33.522 1.00 30.03 94 TRP D O 1
ATOM 1741 N N . VAL D 1 54 ? 13.064 27.808 34.874 1.00 31.57 95 VAL D N 1
ATOM 1742 C CA . VAL D 1 54 ? 13.772 28.102 36.142 1.00 32.05 95 VAL D CA 1
ATOM 1743 C C . VAL D 1 54 ? 14.396 26.798 36.630 1.00 32.37 95 VAL D C 1
ATOM 1744 O O . VAL D 1 54 ? 13.694 25.811 36.828 1.00 31.74 95 VAL D O 1
ATOM 1748 N N . PRO D 1 55 ? 15.739 26.754 36.781 1.00 33.46 96 PRO D N 1
ATOM 1749 C CA . PRO D 1 55 ? 16.317 25.454 37.155 1.00 34.62 96 PRO D CA 1
ATOM 1750 C C . PRO D 1 55 ? 16.275 25.303 38.703 1.00 35.83 96 PRO D C 1
ATOM 1751 O O . PRO D 1 55 ? 15.708 26.163 39.372 1.00 34.88 96 PRO D O 1
ATOM 1755 N N . THR D 1 56 ? 16.855 24.233 39.249 1.00 38.10 97 THR D N 1
ATOM 1756 C CA . THR D 1 56 ? 16.896 24.027 40.712 1.00 39.99 97 THR D CA 1
ATOM 1757 C C . THR D 1 56 ? 17.567 25.178 41.430 1.00 40.44 97 THR D C 1
ATOM 1758 O O . THR D 1 56 ? 18.313 25.970 40.827 1.00 40.28 97 THR D O 1
ATOM 1762 N N . LYS D 1 57 ? 17.302 25.284 42.730 1.00 41.37 98 LYS D N 1
ATOM 1763 C CA . LYS D 1 57 ? 17.843 26.397 43.524 1.00 41.81 98 LYS D CA 1
ATOM 1764 C C . LYS D 1 57 ? 19.390 26.445 43.478 1.00 41.68 98 LYS D C 1
ATOM 1765 O O . LYS D 1 57 ? 19.976 27.535 43.384 1.00 40.67 98 LYS D O 1
ATOM 1771 N N . GLN D 1 58 ? 20.040 25.278 43.532 1.00 41.63 99 GLN D N 1
ATOM 1772 C CA . GLN D 1 58 ? 21.508 25.227 43.487 1.00 42.24 99 GLN D CA 1
ATOM 1773 C C . GLN D 1 58 ? 22.060 25.859 42.217 1.00 41.92 99 GLN D C 1
ATOM 1774 O O . GLN D 1 58 ? 22.886 26.785 42.283 1.00 42.40 99 GLN D O 1
ATOM 1780 N N . ILE D 1 59 ? 21.585 25.392 41.064 1.00 40.87 100 ILE D N 1
ATOM 1781 C CA . ILE D 1 59 ? 22.012 25.941 39.778 1.00 40.14 100 ILE D CA 1
ATOM 1782 C C . ILE D 1 59 ? 21.696 27.427 39.671 1.00 40.53 100 ILE D C 1
ATOM 1783 O O . ILE D 1 59 ? 22.538 28.211 39.231 1.00 39.90 100 ILE D O 1
ATOM 1788 N N . GLN D 1 60 ? 20.478 27.781 40.093 1.00 42.02 101 GLN D N 1
ATOM 1789 C CA . GLN D 1 60 ? 19.946 29.146 40.159 1.00 43.51 101 GLN D CA 1
ATOM 1790 C C . GLN D 1 60 ? 20.917 30.126 40.780 1.00 44.19 101 GLN D C 1
ATOM 1791 O O . GLN D 1 60 ? 21.140 31.216 40.249 1.00 44.72 101 GLN D O 1
ATOM 1797 N N . ARG D 1 61 ? 21.491 29.742 41.917 1.00 44.52 102 ARG D N 1
ATOM 1798 C CA . ARG D 1 61 ? 22.437 30.582 42.610 1.00 44.81 102 ARG D CA 1
ATOM 1799 C C . ARG D 1 61 ? 23.731 30.752 41.802 1.00 45.03 102 ARG D C 1
ATOM 1800 O O . ARG D 1 61 ? 24.290 31.835 41.769 1.00 45.02 102 ARG D O 1
ATOM 1808 N N . LYS D 1 62 ? 24.186 29.708 41.124 1.00 44.85 103 LYS D N 1
ATOM 1809 C CA . LYS D 1 62 ? 25.364 29.833 40.274 1.00 45.15 103 LYS D CA 1
ATOM 1810 C C . LYS D 1 62 ? 25.175 30.763 39.076 1.00 46.37 103 LYS D C 1
ATOM 1811 O O . LYS D 1 62 ? 26.145 31.347 38.604 1.00 47.21 103 LYS D O 1
ATOM 1817 N N . VAL D 1 63 ? 23.937 30.916 38.605 1.00 47.99 104 VAL D N 1
ATOM 1818 C CA . VAL D 1 63 ? 23.652 31.578 37.304 1.00 49.54 104 VAL D CA 1
ATOM 1819 C C . VAL D 1 63 ? 22.963 32.972 37.369 1.00 50.70 104 VAL D C 1
ATOM 1820 O O . VAL D 1 63 ? 22.537 33.526 36.334 1.00 50.77 104 VAL D O 1
ATOM 1824 N N . ALA D 1 64 ? 22.862 33.525 38.577 1.00 51.87 105 ALA D N 1
ATOM 1825 C CA . ALA D 1 64 ? 22.227 34.832 38.818 1.00 52.55 105 ALA D CA 1
ATOM 1826 C C . ALA D 1 64 ? 23.013 35.614 39.870 1.00 53.16 105 ALA D C 1
ATOM 1827 O O . ALA D 1 64 ? 22.989 35.270 41.072 1.00 53.87 105 ALA D O 1
#

Organism: Equine arteritis virus (strain Bucyrus) (NCBI:txid299386)

Sequence (227 aa):
HHHEPGDLRHDLNQQERATLSSNVQRFFIGHGSLTADAGGLTYTVSWVPTKQIQRKVAHHEPGDLRHDLNQQERATLSSNVQRFFIGHGSLTADAGGLTYTVSWVPTKQIQRKVAPGDLRHDLNQQERATLSSNVQRFFIGHGSLTADAGGLTYTVSWVPTKQIQRKVAHHHEPGDLRHDLNQQERATLSSNVQRFFIGHGSLTADAGGLTYTVSWVPTKQIQRKVA

CATH classification: 6.10.140.90

Radius of gyration: 17.81 Å; Cα contacts (8 Å, |Δi|>4): 410; chains: 4; bounding box: 46×38×53 Å

Nearest PDB structures (foldseek):
  2i9f-assembly1_C  TM=1.019E+00  e=2.712E-09  Equine arteritis virus
  2i9f-assembly1_B  TM=1.008E+00  e=1.106E-08  Equine arteritis virus
  2i9f-assembly1_A  TM=9.837E-01  e=4.510E-08  Equine arteritis virus
  6n9w-assembly1_H  TM=2.875E-01  e=7.328E+00  Escherichia phage T7
  2i9f-assembly1_B  TM=1.018E+00  e=3.248E-10  Equine arteritis virus

Secondary structure (DSSP, 8-state):
-----SSGGGG--HHHHHHHHHHHHHH----SEEEE-SSSEEEEEEEPPPHHHHHHH-/----SSGGGGS-HHHHHHHHHHHHHH----SEEEE-SS-EEEEEEE---HHHHHHH-/--SGGGGS-HHHHHHHHHHHHHH----SEEEE-SS-EEEEEEE---HHHHHHH-/-----SSGGGGS-HHHHHHHHHHHHHH----SEEE--SSSEEEEEEE---HHHHHHT-

InterPro domains:
  IPR002484 Arterivirus nucleocapsid [PF01481] (3-110)
  IPR037179 Nucleocapsid protein, C-terminal [SSF103068] (50-105)

Foldseek 3Di:
DDDDDPDVSVQDDPVLVVQVVVVVVVCVCPAFDWDQDDPGIDTDHDDQDDDVVNVRVD/DDDDPDLVVQDDPVRVVQVVVVQVVCVVPAFDWDADPVGIDTDHDDQGDPVSNVSRD/DPDPVVVDDDVRVVQVVVVLVVCVCPAFDWDQDVHGIDTDHDDQGPPVVNVVVD/DDDDDPALSVQDDPVRVVVVVVVVVVCVVPAFDWDDDVPGIDTDHDDDDDPVSNVSHD

B-factor: mean 25.88, std 12.39, range [2.0, 77.26]

Solvent-accessible surface area: 11475 Å² total